Protein AF-A0A260YT53-F1 (afdb_monomer_lite)

pLDDT: mean 83.33, std 17.99, range [30.41, 97.88]

Sequence (185 aa):
MLISYLQNCDPPVLPRLQEDFRSDNDEKRLVENWDTSYAQVESQLLETWPKNKESCAQLLIGYFDYYSRFDFRNFVVQCRREMILSKMEKDWPRPLLFVFIMKVFINSRAVFMSEKPTVARDFNFVRNYQDQLLRKCHQGSAPSDRQCHNCHRIGHFFESATSDDSTPAGGDRLISHKRTFHSRK

Secondary structure (DSSP, 8-state):
-HHHHHHTSSS-SS--TTTTT--TTSPP-EETTEE-------HHHHHSS------HHHHHHHHHHHHHH--TTTEE--SS-SS-EETTTTT----TTHHHHHHHHHHHHHHHHHPPP-S-SSTTHHHHHHHHHHHHH--SSPP-TTS-TTT--SSS-GGG--TT----S----------------

Structure (mmCIF, N/CA/C/O backbone):
data_AF-A0A260YT53-F1
#
_entry.id   AF-A0A260YT53-F1
#
loop_
_atom_site.group_PDB
_atom_site.id
_atom_site.type_symbol
_atom_site.label_atom_id
_atom_site.label_alt_id
_atom_site.label_comp_id
_atom_site.label_asym_id
_atom_site.label_entity_id
_atom_site.label_seq_id
_atom_site.pdbx_PDB_ins_code
_atom_site.Cartn_x
_atom_site.Cartn_y
_atom_site.Cartn_z
_atom_site.occupancy
_atom_site.B_iso_or_equiv
_atom_site.auth_seq_id
_atom_site.auth_comp_id
_atom_site.auth_asym_id
_atom_site.auth_atom_id
_atom_site.pdbx_PDB_model_num
ATOM 1 N N . MET A 1 1 ? 4.110 0.383 -2.684 1.00 93.31 1 MET A N 1
ATOM 2 C CA . MET A 1 1 ? 2.691 0.098 -2.378 1.00 93.31 1 MET A CA 1
ATOM 3 C C . MET A 1 1 ? 2.103 1.194 -1.513 1.00 93.31 1 MET A C 1
ATOM 5 O O . MET A 1 1 ? 1.350 1.978 -2.054 1.00 93.31 1 MET A O 1
ATOM 9 N N . LEU A 1 2 ? 2.508 1.357 -0.247 1.00 96.94 2 LEU A N 1
ATOM 10 C CA . LEU A 1 2 ? 1.940 2.400 0.625 1.00 96.94 2 LEU A CA 1
ATOM 11 C C . LEU A 1 2 ? 1.906 3.803 -0.007 1.00 96.94 2 LEU A C 1
ATOM 13 O O . LEU A 1 2 ? 0.839 4.391 -0.075 1.00 96.94 2 LEU A O 1
ATOM 17 N N . ILE A 1 3 ? 3.027 4.292 -0.551 1.00 96.94 3 ILE A N 1
ATOM 18 C CA . ILE A 1 3 ? 3.071 5.601 -1.235 1.00 96.94 3 ILE A CA 1
ATOM 19 C C . ILE A 1 3 ? 2.042 5.677 -2.374 1.00 96.94 3 ILE A C 1
ATOM 21 O O . ILE A 1 3 ? 1.284 6.631 -2.448 1.00 96.94 3 ILE A O 1
ATOM 25 N N . SER A 1 4 ? 1.976 4.642 -3.216 1.00 96.56 4 SER A N 1
ATOM 26 C CA . SER A 1 4 ? 1.016 4.559 -4.323 1.00 96.56 4 SER A CA 1
ATOM 27 C C . SER A 1 4 ? -0.430 4.570 -3.821 1.00 96.56 4 SER A C 1
ATOM 29 O O . SER A 1 4 ? -1.257 5.265 -4.391 1.00 96.56 4 SER A O 1
ATOM 31 N N . TYR A 1 5 ? -0.743 3.866 -2.730 1.00 97.62 5 TYR A N 1
ATOM 32 C CA . TYR A 1 5 ? -2.067 3.932 -2.108 1.00 97.62 5 TYR A CA 1
ATOM 33 C C . TYR A 1 5 ? -2.393 5.344 -1.611 1.00 97.62 5 TYR A C 1
ATOM 35 O O . TYR A 1 5 ? -3.430 5.884 -1.967 1.00 97.62 5 TYR A O 1
ATOM 43 N N . LEU A 1 6 ? -1.478 5.971 -0.869 1.00 97.25 6 LEU A N 1
ATOM 44 C CA . LEU A 1 6 ? -1.662 7.319 -0.324 1.00 97.25 6 LEU A CA 1
ATOM 45 C C . LEU A 1 6 ? -1.827 8.391 -1.416 1.00 97.25 6 LEU A C 1
ATOM 47 O O . LEU A 1 6 ? -2.564 9.354 -1.222 1.00 97.25 6 LEU A O 1
ATOM 51 N N . GLN A 1 7 ? -1.180 8.207 -2.568 1.00 95.75 7 GLN A N 1
ATOM 52 C CA . GLN A 1 7 ? -1.347 9.040 -3.766 1.00 95.75 7 GLN A CA 1
ATOM 53 C C . GLN A 1 7 ? -2.676 8.802 -4.506 1.00 95.75 7 GLN A C 1
ATOM 55 O O . GLN A 1 7 ? -3.057 9.609 -5.350 1.00 95.75 7 GLN A O 1
ATOM 60 N N . ASN A 1 8 ? -3.355 7.684 -4.239 1.00 95.31 8 ASN A N 1
ATOM 61 C CA . ASN A 1 8 ? -4.642 7.311 -4.836 1.00 95.31 8 ASN A CA 1
ATOM 62 C C . ASN A 1 8 ? -5.816 7.419 -3.843 1.00 95.31 8 ASN A C 1
ATOM 64 O O . ASN A 1 8 ? -6.936 7.050 -4.193 1.00 95.31 8 ASN A O 1
ATOM 68 N N . CYS A 1 9 ? -5.582 7.889 -2.613 1.00 96.50 9 CYS A N 1
ATOM 69 C CA . CYS A 1 9 ? -6.660 8.308 -1.720 1.00 96.50 9 CYS A CA 1
ATOM 70 C C . CYS A 1 9 ? -7.422 9.489 -2.336 1.00 96.50 9 CYS A C 1
ATOM 72 O O . CYS A 1 9 ? -6.851 10.263 -3.104 1.00 96.50 9 CYS A O 1
ATOM 74 N N . ASP A 1 10 ? -8.682 9.660 -1.944 1.00 94.19 10 ASP A N 1
ATOM 75 C CA . ASP A 1 10 ? -9.500 10.806 -2.337 1.00 94.19 10 ASP A CA 1
ATOM 76 C C . ASP A 1 10 ? -10.037 11.527 -1.083 1.00 94.19 10 ASP A C 1
ATOM 78 O O . ASP A 1 10 ? -10.889 10.974 -0.381 1.00 94.19 10 ASP A O 1
ATOM 82 N N . PRO A 1 11 ? -9.524 12.726 -0.741 1.00 95.31 11 PRO A N 1
ATOM 83 C CA . PRO A 1 11 ? -8.420 13.431 -1.401 1.00 95.31 11 PRO A CA 1
ATOM 84 C C . PRO A 1 11 ? -7.052 12.753 -1.155 1.00 95.31 11 PRO A C 1
ATOM 86 O O . PRO A 1 11 ? -6.889 12.043 -0.154 1.00 95.31 11 PRO A O 1
ATOM 89 N N . PRO A 1 12 ? -6.040 12.983 -2.013 1.00 94.75 12 PRO A N 1
ATOM 90 C CA . PRO A 1 12 ? -4.740 12.329 -1.898 1.00 94.75 12 PRO A CA 1
ATOM 91 C C . PRO A 1 12 ? -3.993 12.766 -0.637 1.00 94.75 12 PRO A C 1
ATOM 93 O O . PRO A 1 12 ? -3.929 13.946 -0.293 1.00 94.75 12 PRO A O 1
ATOM 96 N N . VAL A 1 13 ? -3.380 11.799 0.048 1.00 95.38 13 VAL A N 1
ATOM 97 C CA . VAL A 1 13 ? -2.544 12.059 1.230 1.00 95.38 13 VAL A CA 1
ATOM 98 C C . VAL A 1 13 ? -1.154 12.541 0.813 1.00 95.38 13 VAL A C 1
ATOM 100 O O . VAL A 1 13 ? -0.561 13.369 1.498 1.00 95.38 13 VAL A O 1
ATOM 103 N N . LEU A 1 14 ? -0.627 12.025 -0.302 1.00 93.12 14 LEU A N 1
ATOM 104 C CA . LEU A 1 14 ? 0.693 12.377 -0.829 1.00 93.12 14 LEU A CA 1
ATOM 105 C C . LEU A 1 14 ? 0.601 12.810 -2.300 1.00 93.12 14 LEU A C 1
ATOM 107 O O . LEU A 1 14 ? -0.147 12.181 -3.050 1.00 93.12 14 LEU A O 1
ATOM 111 N N . PRO A 1 15 ? 1.407 13.792 -2.738 1.00 92.00 15 PRO A N 1
ATOM 112 C CA . PRO A 1 15 ? 1.569 14.112 -4.153 1.00 92.00 15 PRO 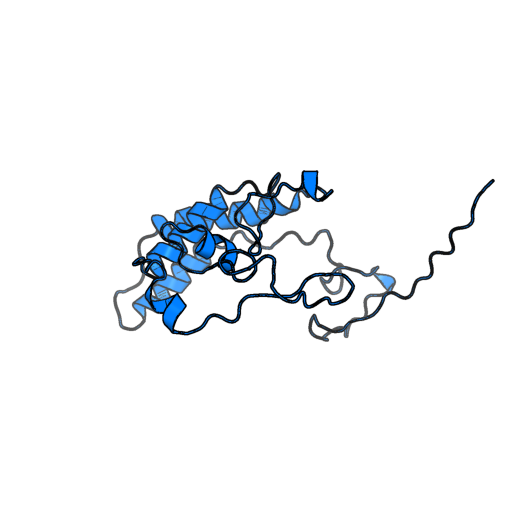A CA 1
ATOM 113 C C . PRO A 1 15 ? 2.447 13.091 -4.892 1.00 92.00 15 PRO A C 1
ATOM 115 O O . PRO A 1 15 ? 3.229 12.330 -4.304 1.00 92.00 15 PRO A O 1
ATOM 118 N N . ARG A 1 16 ? 2.385 13.116 -6.222 1.00 92.19 16 ARG A N 1
ATOM 119 C CA . ARG A 1 16 ? 3.341 12.498 -7.148 1.00 92.19 16 ARG A CA 1
ATOM 120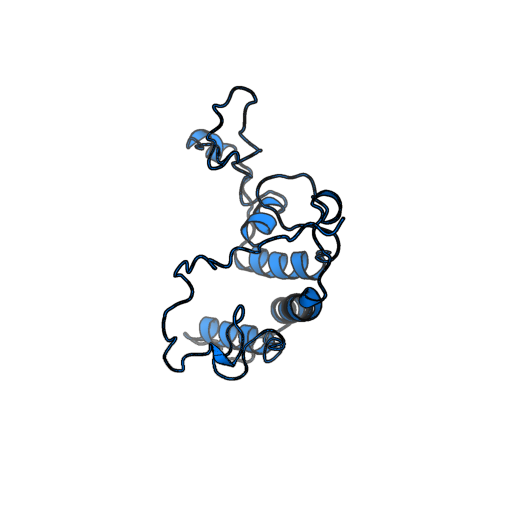 C C . ARG A 1 16 ? 4.384 13.528 -7.551 1.00 92.19 16 ARG A C 1
ATOM 122 O O . ARG A 1 16 ? 4.272 14.188 -8.574 1.00 92.19 16 ARG A O 1
ATOM 129 N N . LEU A 1 17 ? 5.468 13.613 -6.783 1.00 89.88 17 LEU A N 1
ATOM 130 C CA . LEU A 1 17 ? 6.528 14.613 -6.994 1.00 89.88 17 LEU A CA 1
ATOM 131 C C . LEU A 1 17 ? 7.204 14.568 -8.377 1.00 89.88 17 LEU A C 1
ATOM 133 O O . LEU A 1 17 ? 7.892 15.512 -8.746 1.00 89.88 17 LEU A O 1
ATOM 137 N N . GLN A 1 18 ? 7.054 13.476 -9.127 1.00 90.06 18 GLN A N 1
ATOM 138 C CA . GLN A 1 18 ? 7.618 13.334 -10.474 1.00 90.06 18 GLN A CA 1
ATOM 139 C C . GLN A 1 18 ? 6.643 13.746 -11.593 1.00 90.06 18 GLN A C 1
ATOM 141 O O . GLN A 1 18 ? 7.019 13.664 -12.763 1.00 90.06 18 GLN A O 1
ATOM 146 N N . GLU A 1 19 ? 5.419 14.159 -11.247 1.00 88.81 19 GLU A N 1
ATOM 147 C CA . GLU A 1 19 ? 4.351 14.496 -12.196 1.00 88.81 19 GLU A CA 1
ATOM 148 C C . GLU A 1 19 ? 3.565 15.749 -11.778 1.00 88.81 19 GLU A C 1
ATOM 150 O O . GLU A 1 19 ? 3.577 16.717 -12.528 1.00 88.81 19 GLU A O 1
ATOM 155 N N . ASP A 1 20 ? 2.974 15.787 -10.576 1.00 85.94 20 ASP A N 1
ATOM 156 C CA . ASP A 1 20 ? 2.002 16.818 -10.149 1.00 85.94 20 ASP A CA 1
ATOM 157 C C . ASP A 1 20 ? 2.527 18.262 -10.222 1.00 85.94 20 ASP A C 1
ATOM 159 O O . ASP A 1 20 ? 1.759 19.209 -10.372 1.00 85.94 20 ASP A O 1
ATOM 163 N N . PHE A 1 21 ? 3.841 18.437 -10.086 1.00 83.38 21 PHE A N 1
ATOM 164 C CA . PHE A 1 21 ? 4.502 19.744 -10.026 1.00 83.38 21 PHE A CA 1
ATOM 165 C C . PHE A 1 21 ? 5.573 19.911 -11.100 1.00 83.38 21 PHE A C 1
ATOM 167 O O . PHE A 1 21 ? 6.395 20.820 -11.022 1.00 83.38 21 PHE A O 1
ATOM 174 N N . ARG A 1 22 ? 5.612 18.990 -12.064 1.00 78.50 22 ARG A N 1
ATOM 175 C CA . ARG A 1 22 ? 6.615 18.998 -13.117 1.00 78.50 22 ARG A CA 1
ATOM 176 C C . ARG A 1 22 ? 6.193 19.962 -14.223 1.00 78.50 22 ARG A C 1
ATOM 178 O O . ARG A 1 22 ? 5.079 19.873 -14.730 1.00 78.50 22 ARG A O 1
ATOM 185 N N . SER A 1 23 ? 7.107 20.829 -14.638 1.00 76.25 23 SER A N 1
ATOM 186 C CA . SER A 1 23 ? 6.982 21.648 -15.842 1.00 76.25 23 SER A CA 1
ATOM 187 C C . SER A 1 23 ? 7.766 21.022 -16.998 1.00 76.25 23 SER A C 1
ATOM 189 O O . SER A 1 23 ? 8.821 20.415 -16.796 1.00 76.25 23 SER A O 1
ATOM 191 N N . ASP A 1 24 ? 7.294 21.201 -18.234 1.00 74.00 24 ASP A N 1
ATOM 192 C CA . ASP A 1 24 ? 8.027 20.765 -19.436 1.00 74.00 24 ASP A CA 1
ATOM 193 C C . ASP A 1 24 ? 9.398 21.452 -19.573 1.00 74.00 24 ASP A C 1
ATOM 195 O O . ASP A 1 24 ? 10.297 20.922 -20.229 1.00 74.00 24 ASP A O 1
ATOM 199 N N . ASN A 1 25 ? 9.573 22.599 -18.912 1.00 76.44 25 ASN A N 1
ATOM 200 C CA . ASN A 1 25 ? 10.814 23.370 -18.899 1.00 76.44 25 ASN A CA 1
ATOM 201 C C . ASN A 1 25 ? 11.812 22.929 -17.813 1.00 76.44 25 ASN A C 1
ATOM 203 O O . ASN A 1 25 ? 12.915 23.473 -17.763 1.00 76.44 25 ASN A O 1
ATOM 207 N N . ASP A 1 26 ? 11.452 21.979 -16.943 1.00 79.25 26 ASP A N 1
ATOM 208 C CA . ASP A 1 26 ? 12.318 21.566 -15.837 1.00 79.25 26 ASP A CA 1
ATOM 209 C C . ASP A 1 26 ? 13.553 20.803 -16.331 1.00 79.25 26 ASP A C 1
ATOM 211 O O . ASP A 1 26 ? 13.481 19.911 -17.187 1.00 79.25 26 ASP A O 1
ATOM 215 N N . GLU A 1 27 ? 14.707 21.116 -15.737 1.00 82.69 27 GLU A N 1
ATOM 216 C CA . GLU A 1 27 ? 15.962 20.447 -16.056 1.00 82.69 27 GLU A CA 1
ATOM 217 C C . GLU A 1 27 ? 15.903 18.962 -15.659 1.00 82.69 27 GLU A C 1
ATOM 219 O O . GLU A 1 27 ? 15.664 18.587 -14.506 1.00 82.69 27 GLU A O 1
ATOM 224 N N . LYS A 1 28 ? 16.136 18.081 -16.637 1.00 87.00 28 LYS A N 1
ATOM 225 C CA . LYS A 1 28 ? 16.111 16.633 -16.415 1.00 87.00 28 LYS A CA 1
ATOM 226 C C . LYS A 1 28 ? 17.415 16.177 -15.780 1.00 87.00 28 LYS A C 1
ATOM 228 O O . LYS A 1 28 ? 18.470 16.199 -16.409 1.00 87.00 28 LYS A O 1
ATOM 233 N N . ARG A 1 29 ? 17.326 15.638 -14.567 1.00 89.75 29 ARG A N 1
ATOM 234 C CA . ARG A 1 29 ? 18.445 14.944 -13.924 1.00 89.75 29 ARG A CA 1
ATOM 235 C C . ARG A 1 29 ? 18.509 13.491 -14.395 1.00 89.75 29 ARG A C 1
ATOM 237 O O . ARG A 1 29 ? 17.780 12.636 -13.888 1.00 89.75 29 ARG A O 1
ATOM 244 N N . LEU A 1 30 ? 19.400 13.204 -15.342 1.00 93.75 30 LEU A N 1
ATOM 245 C CA . LEU A 1 30 ? 19.590 11.858 -15.887 1.00 93.75 30 LEU A CA 1
ATOM 246 C C . LEU A 1 30 ? 20.658 11.071 -15.115 1.00 93.75 30 LEU A C 1
ATOM 248 O O . LEU A 1 30 ? 21.784 11.533 -14.950 1.00 93.75 30 LEU A O 1
ATOM 252 N N . VAL A 1 31 ? 20.316 9.856 -14.690 1.00 93.81 31 VAL A N 1
ATOM 253 C CA . VAL A 1 31 ? 21.250 8.858 -14.147 1.00 93.81 31 VAL A CA 1
ATOM 254 C C . VAL A 1 31 ? 21.052 7.579 -14.950 1.00 93.81 31 VAL A C 1
ATOM 256 O O . VAL A 1 31 ? 19.938 7.071 -15.010 1.00 93.81 31 VAL A O 1
ATOM 259 N N . GLU A 1 32 ? 22.098 7.087 -15.618 1.00 93.81 32 GLU A N 1
ATOM 260 C CA . GLU A 1 32 ? 22.013 5.908 -16.504 1.00 93.81 32 GLU A CA 1
ATOM 261 C C . GLU A 1 32 ? 20.885 6.007 -17.554 1.00 93.81 32 GLU A C 1
ATOM 263 O O . GLU A 1 32 ? 20.172 5.043 -17.824 1.00 93.81 32 GLU A O 1
ATOM 268 N N . ASN A 1 33 ? 20.699 7.195 -18.140 1.00 92.06 33 ASN A N 1
ATOM 269 C CA . ASN A 1 33 ? 19.612 7.522 -19.079 1.00 92.06 33 ASN A CA 1
ATOM 270 C C . ASN A 1 33 ? 18.190 7.464 -18.487 1.00 92.06 33 ASN A C 1
ATOM 272 O O . ASN A 1 33 ? 17.211 7.572 -19.226 1.00 92.06 33 ASN A O 1
ATOM 276 N N . TRP A 1 34 ? 18.053 7.359 -17.164 1.00 90.00 34 TRP A N 1
ATOM 277 C CA . TRP A 1 34 ? 16.778 7.488 -16.466 1.00 90.00 34 TRP A CA 1
ATOM 278 C C . TRP A 1 34 ? 16.614 8.880 -15.880 1.00 90.00 34 TRP A C 1
ATOM 280 O O . TRP A 1 34 ? 17.481 9.373 -15.163 1.00 90.00 34 TRP A O 1
ATOM 290 N N . ASP A 1 35 ? 15.463 9.490 -16.139 1.00 90.56 35 ASP A N 1
ATOM 291 C CA . ASP A 1 35 ? 15.079 10.730 -15.482 1.00 90.56 35 ASP A CA 1
ATOM 292 C C . ASP A 1 35 ? 14.722 10.473 -14.015 1.00 90.56 35 ASP A C 1
ATOM 294 O O . ASP A 1 35 ? 13.775 9.750 -13.686 1.00 90.56 35 ASP A O 1
ATOM 298 N N . THR A 1 36 ? 15.532 11.060 -13.143 1.00 91.00 36 THR A N 1
ATOM 299 C CA . THR A 1 36 ? 15.437 10.986 -11.684 1.00 91.00 36 THR A CA 1
ATOM 300 C C . THR A 1 36 ? 15.003 12.311 -11.066 1.00 91.00 36 THR A C 1
ATOM 302 O O . THR A 1 36 ? 15.014 12.440 -9.842 1.00 91.00 36 THR A O 1
ATOM 305 N N . SER A 1 37 ? 14.620 13.295 -11.886 1.00 89.25 37 SER A N 1
ATOM 306 C CA . SER A 1 37 ? 14.077 14.555 -11.387 1.00 89.25 37 SER A CA 1
ATOM 307 C C . SER A 1 37 ? 12.762 14.333 -10.628 1.00 89.25 37 SER A C 1
ATOM 309 O O . SER A 1 37 ? 11.980 13.412 -10.904 1.00 89.25 37 SER A O 1
ATOM 311 N N . TYR A 1 38 ? 12.562 15.169 -9.617 1.00 88.50 38 TYR A N 1
ATOM 312 C CA . TYR A 1 38 ? 11.339 15.297 -8.838 1.00 88.50 38 TYR A CA 1
ATOM 313 C C . TYR A 1 38 ? 11.272 16.729 -8.311 1.00 88.50 38 TYR A C 1
ATOM 315 O O . TYR A 1 38 ? 12.310 17.355 -8.074 1.00 88.50 38 TYR A O 1
ATOM 323 N N . ALA A 1 39 ? 10.063 17.241 -8.131 1.00 85.00 39 ALA A N 1
ATOM 324 C CA . ALA A 1 39 ? 9.857 18.597 -7.666 1.00 85.00 39 ALA A CA 1
ATOM 325 C C . ALA A 1 39 ? 10.387 18.787 -6.241 1.00 85.00 39 ALA A C 1
ATOM 327 O O . ALA A 1 39 ? 10.084 18.003 -5.335 1.00 85.00 39 ALA A O 1
ATOM 328 N N . GLN A 1 40 ? 11.157 19.857 -6.048 1.00 82.62 40 GLN A N 1
ATOM 329 C CA . GLN A 1 40 ? 11.449 20.389 -4.722 1.00 82.62 40 GLN A CA 1
ATOM 330 C C . GLN A 1 40 ? 10.277 21.283 -4.339 1.00 82.62 40 GLN A C 1
ATOM 332 O O . GLN A 1 40 ? 10.107 22.370 -4.881 1.00 82.62 40 GLN A O 1
ATOM 337 N N . VAL A 1 41 ? 9.412 20.771 -3.471 1.00 73.25 41 VAL A N 1
ATOM 338 C CA . VAL A 1 41 ? 8.163 21.447 -3.130 1.00 73.25 41 VAL A CA 1
ATOM 339 C C . VAL A 1 41 ? 8.448 22.551 -2.120 1.00 73.25 41 VAL A C 1
ATOM 341 O O . VAL A 1 41 ? 8.886 22.277 -1.003 1.00 73.25 41 VAL A O 1
ATOM 344 N N . GLU A 1 42 ? 8.184 23.795 -2.509 1.00 78.69 42 GLU A N 1
ATOM 345 C CA . GLU A 1 42 ? 8.213 24.928 -1.589 1.00 78.69 42 GLU A CA 1
ATOM 346 C C . GLU A 1 42 ? 7.048 24.855 -0.596 1.00 78.69 42 GLU A C 1
ATOM 348 O O . GLU A 1 42 ? 5.951 24.392 -0.917 1.00 78.69 42 GLU A O 1
ATOM 353 N N . SER A 1 43 ? 7.265 25.370 0.615 1.00 74.94 43 SER A N 1
ATOM 354 C CA . SER A 1 43 ? 6.288 25.335 1.709 1.00 74.94 43 SER A CA 1
ATOM 355 C C . SER A 1 43 ? 4.914 25.894 1.318 1.00 74.94 43 SER A C 1
ATOM 357 O O . SER A 1 43 ? 3.896 25.377 1.766 1.00 74.94 43 SER A O 1
ATOM 359 N N . GLN A 1 44 ? 4.882 26.902 0.443 1.00 71.12 44 GLN A N 1
ATOM 360 C CA . GLN A 1 44 ? 3.662 27.569 -0.028 1.00 71.12 44 GLN A CA 1
ATOM 361 C C . GLN A 1 44 ? 2.762 26.642 -0.861 1.00 71.12 44 GLN A C 1
ATOM 363 O O . GLN A 1 44 ? 1.540 26.748 -0.816 1.00 71.12 44 GLN A O 1
ATOM 368 N N . LEU A 1 45 ? 3.347 25.683 -1.583 1.00 72.62 45 LEU A N 1
ATOM 369 C CA . LEU A 1 45 ? 2.598 24.720 -2.392 1.00 72.62 45 LEU A CA 1
ATOM 370 C C . LEU A 1 45 ? 1.894 23.665 -1.522 1.00 72.62 45 LEU A C 1
ATOM 372 O O . LEU A 1 45 ? 0.857 23.122 -1.891 1.00 72.62 45 LEU A O 1
ATOM 376 N N . LEU A 1 46 ? 2.448 23.386 -0.338 1.00 75.50 46 LEU A N 1
ATOM 377 C CA . LEU A 1 46 ? 1.827 22.494 0.641 1.00 75.50 46 LEU A CA 1
ATOM 378 C C . LEU A 1 46 ? 0.626 23.146 1.339 1.00 75.50 46 LEU A C 1
ATOM 380 O O . LEU A 1 46 ? -0.238 22.436 1.851 1.00 75.50 46 LEU A O 1
ATOM 384 N N . GLU A 1 47 ? 0.543 24.480 1.360 1.00 81.25 47 GLU A N 1
ATOM 385 C CA . GLU A 1 47 ? -0.585 25.194 1.973 1.00 81.25 47 GLU A CA 1
ATOM 386 C C . GLU A 1 47 ? -1.888 24.983 1.197 1.00 81.25 47 GLU A C 1
ATOM 388 O O . GLU A 1 47 ? -2.957 24.873 1.807 1.00 81.25 47 GLU A O 1
ATOM 393 N N . THR A 1 48 ? -1.789 24.877 -0.131 1.00 83.06 48 THR A N 1
ATOM 394 C CA . THR A 1 48 ? -2.917 24.669 -1.050 1.00 83.06 48 THR A CA 1
ATOM 395 C C . THR A 1 48 ? -3.219 23.191 -1.309 1.00 83.06 48 THR A C 1
ATOM 397 O O . THR A 1 48 ? -4.259 22.881 -1.894 1.00 83.06 48 THR A O 1
ATOM 400 N N . TRP A 1 49 ? -2.359 22.270 -0.853 1.00 85.44 49 TRP A N 1
ATOM 401 C CA . TRP A 1 49 ? -2.538 20.833 -1.062 1.00 85.44 49 TRP A CA 1
ATOM 402 C C . TRP A 1 49 ? -3.800 20.297 -0.356 1.00 85.44 49 TRP A C 1
ATOM 404 O O . TRP A 1 49 ? -4.072 20.671 0.795 1.00 85.44 49 TRP A O 1
ATOM 414 N N . PRO A 1 50 ? -4.567 19.385 -0.991 1.00 85.81 50 PRO A N 1
ATOM 415 C CA . PRO A 1 50 ? -5.718 18.752 -0.365 1.00 85.81 50 PRO A CA 1
ATOM 416 C C . PRO A 1 50 ? -5.369 18.097 0.974 1.00 85.81 50 PRO A C 1
ATOM 418 O O . PRO A 1 50 ? -4.472 17.264 1.088 1.00 85.81 50 PRO A O 1
ATOM 421 N N . LYS A 1 51 ? -6.120 18.455 2.015 1.00 87.38 51 LYS A N 1
ATOM 422 C CA . LYS A 1 51 ? -5.908 17.926 3.365 1.00 87.38 51 LYS A CA 1
ATOM 423 C C . LYS A 1 51 ? -6.815 16.726 3.584 1.00 87.38 51 LYS A C 1
ATOM 425 O O . LYS A 1 51 ? -7.957 16.889 4.018 1.00 87.38 51 LYS A O 1
ATOM 430 N N . ASN A 1 52 ? -6.309 15.531 3.282 1.00 95.81 52 ASN A N 1
ATOM 431 C CA . ASN A 1 52 ? -6.956 14.294 3.707 1.00 95.81 52 ASN A CA 1
ATOM 432 C C . ASN A 1 52 ? -7.094 14.289 5.244 1.00 95.81 52 ASN A C 1
ATOM 434 O O . ASN A 1 52 ? -6.163 14.648 5.966 1.00 95.81 52 ASN A O 1
ATOM 438 N N . LYS A 1 53 ? -8.296 13.958 5.731 1.00 96.31 53 LYS A N 1
ATOM 439 C CA . LYS A 1 53 ? -8.668 13.997 7.158 1.00 96.31 53 LYS A CA 1
ATOM 440 C C . LYS A 1 53 ? -8.848 12.606 7.765 1.00 96.31 53 LYS A C 1
ATOM 442 O O . LYS A 1 53 ? -9.308 12.492 8.899 1.00 96.31 53 LYS A O 1
ATOM 447 N N . GLU A 1 54 ? -8.544 11.558 7.011 1.00 97.56 54 GLU A N 1
ATOM 448 C CA . GLU A 1 54 ? -8.598 10.193 7.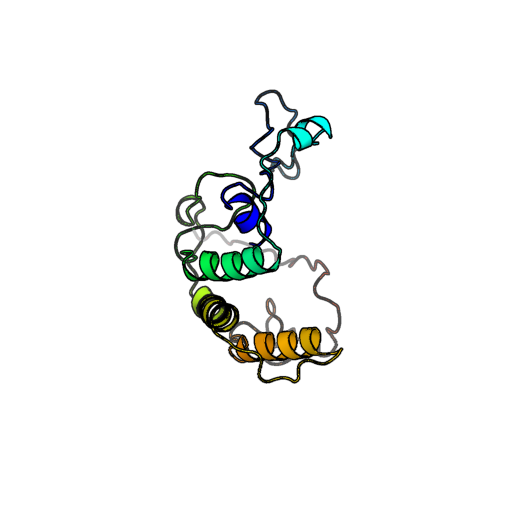501 1.00 97.56 54 GLU A CA 1
ATOM 449 C C . GLU A 1 54 ? -7.540 9.986 8.587 1.00 97.56 54 GLU A C 1
ATOM 451 O O . GLU A 1 54 ? -6.386 10.401 8.482 1.00 97.56 54 GLU A O 1
ATOM 456 N N . SER A 1 55 ? -7.941 9.312 9.656 1.00 97.00 55 SER A N 1
ATOM 457 C CA . SER A 1 55 ? -7.013 8.852 10.684 1.00 97.00 55 SER A CA 1
ATOM 458 C C . SER A 1 55 ? -6.080 7.764 10.142 1.00 97.00 55 SER A C 1
ATOM 460 O O . SER A 1 55 ? -6.414 7.042 9.200 1.00 97.00 55 SER A O 1
ATOM 462 N N . CYS A 1 56 ? -4.945 7.541 10.813 1.00 95.56 56 CYS A N 1
ATOM 463 C CA . CYS A 1 56 ? -4.047 6.428 10.485 1.00 95.56 56 CYS A CA 1
ATOM 464 C C . CYS A 1 56 ? -4.764 5.066 10.471 1.00 95.56 56 CYS A C 1
ATOM 466 O O . CYS A 1 56 ? -4.413 4.198 9.677 1.00 95.56 56 CYS A O 1
ATOM 468 N N . ALA A 1 57 ? -5.776 4.876 11.327 1.00 92.69 57 ALA A N 1
ATOM 469 C CA . ALA A 1 57 ? -6.567 3.649 11.361 1.00 92.69 57 ALA A CA 1
ATOM 470 C C . ALA A 1 57 ? -7.424 3.483 10.095 1.00 92.69 57 ALA A C 1
ATOM 472 O O . ALA A 1 57 ? -7.436 2.402 9.508 1.00 92.69 57 ALA A O 1
ATOM 473 N N . GLN A 1 58 ? -8.092 4.551 9.645 1.00 96.00 58 GLN A N 1
ATOM 474 C CA . GLN A 1 58 ? -8.867 4.548 8.398 1.00 96.00 58 GLN A CA 1
ATOM 475 C C . GLN A 1 58 ? -7.965 4.296 7.188 1.00 96.00 58 GLN A C 1
ATOM 477 O O . GLN A 1 58 ? -8.259 3.404 6.397 1.00 96.00 58 GLN A O 1
ATOM 482 N N . LEU A 1 59 ? -6.815 4.975 7.113 1.00 97.88 59 LEU A N 1
ATOM 483 C CA . LEU A 1 59 ? -5.844 4.777 6.036 1.00 97.88 59 LEU A CA 1
ATOM 484 C C . LEU A 1 59 ? -5.281 3.353 6.010 1.00 97.88 59 LEU A C 1
ATOM 486 O O . LEU A 1 59 ? -5.100 2.786 4.936 1.00 97.88 59 LEU A O 1
ATOM 490 N N . LEU A 1 60 ? -5.022 2.750 7.172 1.00 95.81 60 LEU A N 1
ATOM 491 C CA . LEU A 1 60 ? -4.538 1.372 7.251 1.00 95.81 60 LEU A CA 1
ATOM 492 C C . LEU A 1 60 ? -5.599 0.364 6.783 1.00 95.81 60 LEU A C 1
ATOM 494 O O . LEU A 1 60 ? -5.283 -0.559 6.032 1.00 95.81 60 LEU A O 1
ATOM 498 N N . ILE A 1 61 ? -6.856 0.544 7.197 1.00 95.62 61 ILE A N 1
ATOM 499 C CA . ILE A 1 61 ? -7.972 -0.298 6.743 1.00 95.62 61 ILE A CA 1
ATOM 500 C C . ILE A 1 61 ? -8.174 -0.128 5.236 1.00 95.62 61 ILE A C 1
ATOM 502 O O . ILE A 1 61 ? -8.242 -1.123 4.511 1.00 95.62 61 ILE A O 1
ATOM 506 N N . GLY A 1 62 ? -8.205 1.116 4.757 1.00 97.31 62 GLY A N 1
ATOM 507 C CA . GLY A 1 62 ? -8.338 1.436 3.342 1.00 97.31 62 GLY A CA 1
ATOM 508 C C . GLY A 1 62 ? -7.184 0.879 2.507 1.00 97.31 62 GLY A C 1
ATOM 509 O O . GLY A 1 62 ? -7.423 0.374 1.416 1.00 97.31 62 GLY A O 1
ATOM 510 N N . TYR A 1 63 ? -5.958 0.832 3.038 1.00 97.75 63 TYR A N 1
ATOM 511 C CA . TYR A 1 63 ? -4.809 0.204 2.377 1.00 97.75 63 TYR A CA 1
ATOM 512 C C . TYR A 1 63 ? -5.034 -1.295 2.135 1.00 97.75 63 TYR A C 1
ATOM 514 O O . TYR A 1 63 ? -4.804 -1.789 1.025 1.00 97.75 63 TYR A O 1
ATOM 522 N N . PHE A 1 64 ? -5.509 -2.030 3.148 1.00 96.81 64 PHE A N 1
ATOM 523 C CA . PHE A 1 64 ? -5.837 -3.448 2.988 1.00 96.81 64 PHE A CA 1
ATOM 524 C C . PHE A 1 64 ? -7.032 -3.655 2.050 1.00 96.81 64 PHE A C 1
ATOM 526 O O . PHE A 1 64 ? -6.992 -4.537 1.193 1.00 96.81 64 PHE A O 1
ATOM 533 N N . ASP A 1 65 ? -8.071 -2.826 2.165 1.00 96.69 65 ASP A N 1
ATOM 534 C CA . ASP A 1 65 ? -9.259 -2.876 1.311 1.00 96.69 65 ASP A CA 1
ATOM 535 C C . ASP A 1 65 ? -8.925 -2.581 -0.163 1.00 96.69 65 ASP A C 1
ATOM 537 O O . ASP A 1 65 ? -9.354 -3.313 -1.058 1.00 96.69 65 ASP A O 1
ATOM 541 N N . TYR A 1 66 ? -8.101 -1.567 -0.433 1.00 96.50 66 TYR A N 1
ATOM 542 C CA . TYR A 1 66 ? -7.607 -1.208 -1.764 1.00 96.50 66 TYR A CA 1
ATOM 543 C C . TYR A 1 66 ? -6.811 -2.354 -2.392 1.00 96.50 66 TYR A C 1
ATOM 545 O O . TYR A 1 66 ? -7.171 -2.855 -3.458 1.00 96.50 66 TYR A O 1
ATOM 553 N N . TYR A 1 67 ? -5.765 -2.836 -1.715 1.00 95.56 67 TYR A N 1
ATOM 554 C CA . TYR A 1 67 ? -4.900 -3.863 -2.296 1.00 95.56 67 TYR A CA 1
ATOM 555 C C . TYR A 1 67 ? -5.523 -5.257 -2.328 1.00 95.56 67 TYR A C 1
ATOM 557 O O . TYR A 1 67 ? -5.140 -6.054 -3.175 1.00 95.56 67 TYR A O 1
ATOM 565 N N . SER A 1 68 ? -6.539 -5.548 -1.511 1.00 94.94 68 SER A N 1
ATOM 566 C CA . SER A 1 68 ? -7.318 -6.786 -1.669 1.00 94.94 68 SER A CA 1
ATOM 567 C C . SER A 1 68 ? -8.076 -6.857 -3.003 1.00 94.94 68 SER A C 1
ATOM 569 O O . SER A 1 68 ? -8.359 -7.950 -3.489 1.00 94.94 68 SER A O 1
ATOM 571 N N . ARG A 1 69 ? -8.390 -5.696 -3.597 1.00 93.44 69 ARG A N 1
ATOM 572 C CA . ARG A 1 69 ? -9.121 -5.551 -4.865 1.00 93.44 69 ARG A CA 1
ATOM 573 C C . ARG A 1 69 ? -8.208 -5.221 -6.047 1.00 93.44 69 ARG A C 1
ATOM 575 O O . ARG A 1 69 ? -8.649 -5.294 -7.189 1.00 93.44 69 ARG A O 1
ATOM 582 N N . PHE A 1 70 ? -6.953 -4.858 -5.789 1.00 92.62 70 PHE A N 1
ATOM 583 C CA . PHE A 1 70 ? -6.006 -4.479 -6.831 1.00 92.62 70 PHE A CA 1
ATOM 584 C C . PHE A 1 70 ? -5.651 -5.675 -7.723 1.00 92.62 70 PHE A C 1
ATOM 586 O O . PHE A 1 70 ? -5.257 -6.743 -7.249 1.00 92.62 70 PHE A O 1
ATOM 593 N N . ASP A 1 71 ? -5.725 -5.483 -9.038 1.00 90.81 71 ASP A N 1
ATOM 594 C CA . ASP A 1 71 ? -5.363 -6.509 -10.012 1.00 90.81 71 ASP A CA 1
ATOM 595 C C . ASP A 1 71 ? -3.845 -6.525 -10.259 1.00 90.81 71 ASP A C 1
ATOM 597 O O . ASP A 1 71 ? -3.311 -5.987 -11.236 1.00 90.81 71 ASP A O 1
ATOM 601 N N . PHE A 1 72 ? -3.132 -7.209 -9.361 1.00 89.31 72 PHE A N 1
ATOM 602 C CA . PHE A 1 72 ? -1.689 -7.430 -9.483 1.00 89.31 72 PHE A CA 1
ATOM 603 C C . PHE A 1 72 ? -1.301 -8.269 -10.698 1.00 89.31 72 PHE A C 1
ATOM 605 O O . PHE A 1 72 ? -0.117 -8.319 -11.038 1.00 89.31 72 PHE A O 1
ATOM 612 N N . ARG A 1 73 ? -2.234 -8.967 -11.352 1.00 87.38 73 ARG A N 1
ATOM 613 C CA . ARG A 1 73 ? -1.905 -9.766 -12.534 1.00 87.38 73 ARG A CA 1
ATOM 614 C C . ARG A 1 73 ? -1.666 -8.863 -13.735 1.00 87.38 73 ARG A C 1
ATOM 616 O O . ARG A 1 73 ? -0.752 -9.145 -14.510 1.00 87.38 73 ARG A O 1
ATOM 623 N N . ASN A 1 74 ? -2.456 -7.801 -13.870 1.00 89.81 74 ASN A N 1
ATOM 624 C CA . ASN A 1 74 ? -2.466 -6.973 -15.070 1.00 89.81 74 ASN A CA 1
ATOM 625 C C . ASN A 1 74 ? -1.830 -5.593 -14.878 1.00 89.81 74 ASN A C 1
ATOM 627 O O . ASN A 1 74 ? -1.238 -5.088 -15.833 1.00 89.81 74 ASN A O 1
ATOM 631 N N . PHE A 1 75 ? -1.862 -5.020 -13.672 1.00 91.81 75 PHE A N 1
ATOM 632 C CA . PHE A 1 75 ? -1.387 -3.655 -13.434 1.00 91.81 75 PHE A CA 1
ATOM 633 C C . PHE A 1 75 ? -0.120 -3.580 -12.584 1.00 91.81 75 PHE A C 1
ATOM 635 O O . PHE A 1 75 ? 0.208 -4.467 -11.786 1.00 91.81 75 PHE A O 1
ATOM 642 N N . VAL A 1 76 ? 0.626 -2.499 -12.794 1.00 91.94 76 VAL A N 1
ATOM 643 C CA . VAL A 1 76 ? 1.842 -2.155 -12.064 1.00 91.94 76 V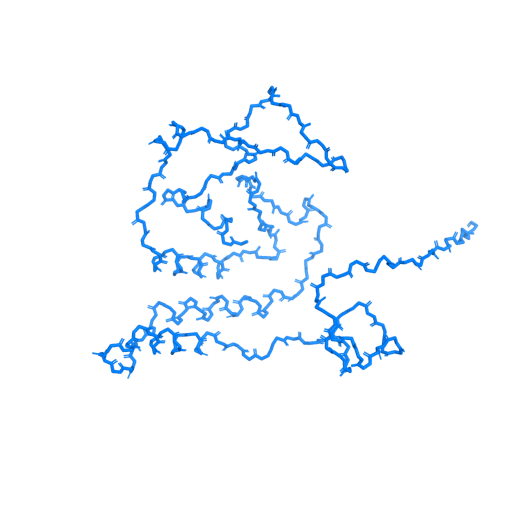AL A CA 1
ATOM 644 C C . VAL A 1 76 ? 1.483 -1.205 -10.930 1.00 91.94 76 VAL A C 1
ATOM 646 O O . VAL A 1 76 ? 0.857 -0.171 -11.143 1.00 91.94 76 VAL A O 1
ATOM 649 N N . VAL A 1 77 ? 1.934 -1.523 -9.716 1.00 93.62 77 VAL A N 1
ATOM 650 C CA . VAL A 1 77 ? 1.923 -0.546 -8.626 1.00 93.62 77 VAL A CA 1
ATOM 651 C C . VAL A 1 77 ? 3.051 0.450 -8.873 1.00 93.62 77 VAL A C 1
ATOM 653 O O . VAL A 1 77 ? 4.223 0.081 -8.797 1.00 93.62 77 VAL A O 1
ATOM 656 N N . GLN A 1 78 ? 2.703 1.705 -9.140 1.00 92.94 78 GLN A N 1
ATOM 657 C CA . GLN A 1 78 ? 3.664 2.786 -9.344 1.00 92.94 78 GLN A CA 1
ATOM 658 C C . GLN A 1 78 ? 3.329 4.015 -8.501 1.00 92.94 78 GLN A C 1
ATOM 660 O O . GLN A 1 78 ? 2.187 4.211 -8.093 1.00 92.94 78 GLN A O 1
ATOM 665 N N . CYS A 1 79 ? 4.347 4.833 -8.246 1.00 94.19 79 CYS A N 1
ATOM 666 C CA . CYS A 1 79 ? 4.228 6.101 -7.523 1.00 94.19 79 CYS A CA 1
ATOM 667 C C . CYS A 1 79 ? 4.660 7.322 -8.346 1.00 94.19 79 CYS A C 1
ATOM 669 O O . CYS A 1 79 ? 4.661 8.439 -7.833 1.00 94.19 79 CYS A O 1
ATOM 671 N N . ARG A 1 80 ? 5.086 7.098 -9.599 1.00 91.25 80 ARG A N 1
ATOM 672 C CA . ARG A 1 80 ? 5.637 8.148 -10.465 1.00 91.25 80 ARG A CA 1
ATOM 673 C C . ARG A 1 80 ? 4.571 8.911 -11.237 1.00 91.25 80 ARG A C 1
ATOM 675 O O . ARG A 1 80 ? 4.819 10.056 -11.577 1.00 91.25 80 ARG A O 1
ATOM 682 N N . ARG A 1 81 ? 3.469 8.238 -11.575 1.00 89.56 81 ARG A N 1
ATOM 683 C CA . ARG A 1 81 ? 2.418 8.747 -12.458 1.00 89.56 81 ARG A CA 1
ATOM 684 C C . ARG A 1 81 ? 1.031 8.378 -11.945 1.00 89.56 81 ARG A C 1
ATOM 686 O O . ARG A 1 81 ? 0.892 7.376 -11.234 1.00 89.56 81 ARG A O 1
ATOM 693 N N . GLU A 1 82 ? 0.029 9.165 -12.299 1.00 87.38 82 GLU A N 1
ATOM 694 C CA . GLU A 1 82 ? -1.385 8.937 -12.015 1.00 87.38 82 GLU A CA 1
ATOM 695 C C . GLU A 1 82 ? -1.966 7.881 -12.947 1.00 87.38 82 GLU A C 1
ATOM 697 O O . GLU A 1 82 ? -2.633 6.952 -12.489 1.00 87.38 82 GLU A O 1
ATOM 702 N N . MET A 1 83 ? -1.637 7.966 -14.239 1.00 87.81 83 MET A N 1
ATOM 703 C CA . MET A 1 83 ? -2.147 7.039 -15.243 1.00 87.81 83 MET A CA 1
ATOM 704 C C . MET A 1 83 ? -1.825 5.589 -14.871 1.00 87.81 83 MET A C 1
ATOM 706 O O . MET A 1 83 ? -0.684 5.244 -14.559 1.00 87.81 83 MET A O 1
ATOM 710 N N . ILE A 1 84 ? -2.833 4.722 -14.930 1.00 90.50 84 ILE A N 1
ATOM 711 C CA . ILE A 1 84 ? -2.664 3.292 -14.673 1.00 90.50 84 ILE A CA 1
ATOM 712 C C . ILE A 1 84 ? -1.710 2.709 -15.719 1.00 90.50 84 ILE A C 1
ATOM 714 O O . ILE A 1 84 ? -1.876 2.928 -16.913 1.00 90.50 84 ILE A O 1
ATOM 718 N N . LEU A 1 85 ? -0.719 1.945 -15.259 1.00 91.88 85 LEU A N 1
ATOM 719 C CA . LEU A 1 85 ? 0.271 1.300 -16.115 1.00 91.88 85 LEU A CA 1
ATOM 720 C C . LEU A 1 85 ? 0.051 -0.208 -16.118 1.00 91.88 85 LEU A C 1
ATOM 722 O O . LEU A 1 85 ? 0.106 -0.861 -15.068 1.00 91.88 85 LEU A O 1
ATOM 726 N N . SER A 1 86 ? -0.175 -0.780 -17.294 1.00 93.00 86 SER A N 1
ATOM 727 C CA . SER A 1 86 ? -0.296 -2.224 -17.441 1.00 93.00 86 SER A CA 1
ATOM 728 C C . SER A 1 86 ? 1.077 -2.893 -17.515 1.00 93.00 86 SER A C 1
ATOM 730 O O . SER A 1 86 ? 2.072 -2.341 -17.989 1.00 93.00 86 SER A O 1
ATOM 732 N N . LYS A 1 87 ? 1.140 -4.148 -17.070 1.00 91.06 87 LYS A N 1
ATOM 733 C CA . LYS A 1 87 ? 2.333 -4.987 -17.240 1.00 91.06 87 LYS A CA 1
ATOM 734 C C . LYS A 1 87 ? 2.594 -5.333 -18.701 1.00 91.06 87 LYS A C 1
ATOM 736 O O . LYS A 1 87 ? 3.743 -5.555 -19.054 1.00 91.06 87 LYS A O 1
ATOM 741 N N . MET A 1 88 ? 1.549 -5.359 -19.531 1.00 91.12 88 MET A N 1
ATOM 742 C CA . MET A 1 88 ? 1.679 -5.590 -20.969 1.00 91.12 88 MET A CA 1
ATOM 743 C C . MET A 1 88 ? 2.484 -4.466 -21.628 1.00 91.12 88 MET A C 1
ATOM 745 O O . MET A 1 88 ? 3.443 -4.752 -22.330 1.00 91.12 88 MET A O 1
ATOM 749 N N . GLU A 1 89 ? 2.164 -3.203 -21.332 1.00 90.94 89 GLU A N 1
ATOM 750 C CA . GLU A 1 89 ? 2.905 -2.039 -21.849 1.00 90.94 89 GLU A CA 1
ATOM 751 C C . GLU A 1 89 ? 4.368 -2.011 -21.395 1.00 90.94 89 GLU A C 1
ATOM 753 O O . GLU A 1 89 ? 5.219 -1.419 -22.053 1.00 90.94 89 GLU A O 1
ATOM 758 N N . LYS A 1 90 ? 4.672 -2.641 -20.256 1.00 89.00 90 LYS A N 1
ATOM 759 C CA . LYS A 1 90 ? 6.032 -2.732 -19.712 1.00 89.00 90 LYS A CA 1
ATOM 760 C C . LYS A 1 90 ? 6.789 -3.979 -20.151 1.00 89.00 90 LYS A C 1
ATOM 762 O O . LYS A 1 90 ? 7.931 -4.131 -19.727 1.00 89.00 90 LYS A O 1
ATOM 767 N N . ASP A 1 91 ? 6.164 -4.849 -20.943 1.00 90.50 91 ASP A N 1
ATOM 768 C CA . ASP A 1 91 ? 6.673 -6.180 -21.284 1.00 90.50 91 ASP A CA 1
ATOM 769 C C . ASP A 1 91 ? 7.087 -6.986 -20.036 1.00 90.50 91 ASP A C 1
ATOM 771 O O . ASP A 1 91 ? 8.110 -7.668 -19.971 1.00 90.50 91 ASP A O 1
ATOM 775 N N . TRP A 1 92 ? 6.306 -6.845 -18.961 1.00 87.12 92 TRP A N 1
ATOM 776 C CA . TRP A 1 92 ? 6.549 -7.548 -17.708 1.00 87.12 92 TRP A CA 1
ATOM 777 C C . TRP A 1 92 ? 5.805 -8.881 -17.697 1.00 87.12 92 TRP A C 1
ATOM 779 O O . TRP A 1 92 ? 4.593 -8.918 -17.951 1.00 87.12 92 TRP A O 1
ATOM 789 N N . PRO A 1 93 ? 6.475 -9.985 -17.315 1.00 82.75 93 PRO A N 1
ATOM 790 C CA . PRO A 1 93 ? 5.799 -11.260 -17.157 1.00 82.75 93 PRO A CA 1
ATOM 791 C C . PRO A 1 93 ? 4.717 -11.154 -16.073 1.00 82.75 93 PRO A C 1
ATOM 793 O O . PRO A 1 93 ? 4.789 -10.325 -15.160 1.00 82.75 93 PRO A O 1
ATOM 796 N N . ARG A 1 94 ? 3.704 -12.025 -16.147 1.00 81.06 94 ARG A N 1
ATOM 797 C CA . ARG A 1 94 ? 2.603 -12.106 -15.171 1.00 81.06 94 ARG A CA 1
ATOM 798 C C . ARG A 1 94 ? 2.840 -13.284 -14.210 1.00 81.06 94 ARG A C 1
ATOM 800 O O . ARG A 1 94 ? 2.263 -14.349 -14.426 1.00 81.06 94 ARG A O 1
ATOM 807 N N . PRO A 1 95 ? 3.721 -13.164 -13.193 1.00 71.06 95 PRO A N 1
ATOM 808 C CA . PRO A 1 95 ? 4.069 -14.296 -12.340 1.00 71.06 95 PRO A CA 1
ATOM 809 C C . PRO A 1 95 ? 2.900 -14.731 -11.449 1.00 71.06 95 PRO A C 1
ATOM 811 O O . PRO A 1 95 ? 2.040 -13.935 -11.091 1.00 71.06 95 PRO A O 1
ATOM 814 N N . LEU A 1 96 ? 2.907 -16.000 -11.037 1.00 65.81 96 LEU A N 1
ATOM 815 C CA . LEU A 1 96 ? 1.891 -16.596 -10.156 1.00 65.81 96 LEU A CA 1
ATOM 816 C C . LEU A 1 96 ? 2.114 -16.297 -8.658 1.00 65.81 96 LEU A C 1
ATOM 818 O O . LEU A 1 96 ? 1.250 -16.592 -7.837 1.00 65.81 96 LEU A O 1
ATOM 822 N N . LEU A 1 97 ? 3.245 -15.675 -8.291 1.00 62.03 97 LEU A N 1
ATOM 823 C CA . LEU A 1 97 ? 3.639 -15.400 -6.897 1.00 62.03 97 LEU A CA 1
ATOM 824 C C . LEU A 1 97 ? 2.640 -14.497 -6.141 1.00 62.03 97 LEU A C 1
ATOM 826 O O . LEU A 1 97 ? 2.639 -14.460 -4.912 1.00 62.03 97 LEU A O 1
ATOM 830 N N . PHE A 1 98 ? 1.748 -13.801 -6.852 1.00 70.50 98 PHE A N 1
ATOM 831 C CA . PHE A 1 98 ? 0.754 -12.924 -6.233 1.00 70.50 98 PHE A CA 1
ATOM 832 C C . PHE A 1 98 ? -0.288 -13.669 -5.396 1.00 70.50 98 PHE A C 1
ATOM 834 O O . PHE A 1 98 ? -0.899 -13.042 -4.543 1.00 70.50 98 PHE A O 1
ATOM 841 N N . VAL A 1 99 ? -0.488 -14.981 -5.574 1.00 80.62 99 VAL A N 1
ATOM 842 C CA . VAL A 1 99 ? -1.555 -15.706 -4.858 1.00 80.62 99 VAL A CA 1
ATOM 843 C C . VAL A 1 99 ? -1.357 -15.669 -3.339 1.00 80.62 99 VAL A C 1
ATOM 845 O O . VAL A 1 99 ? -2.312 -15.404 -2.613 1.00 80.62 99 VAL A O 1
ATOM 848 N N . PHE A 1 100 ? -0.133 -15.887 -2.844 1.00 83.31 100 PHE A N 1
ATOM 849 C CA . PHE A 1 100 ? 0.140 -15.840 -1.401 1.00 83.31 100 PHE A CA 1
ATOM 850 C C . PHE A 1 100 ? -0.015 -14.417 -0.848 1.00 83.31 100 PHE A C 1
ATOM 852 O O . PHE A 1 100 ? -0.704 -14.204 0.145 1.00 83.31 100 PHE A O 1
ATOM 859 N N . ILE A 1 101 ? 0.555 -13.428 -1.541 1.00 84.31 101 ILE A N 1
ATOM 860 C CA . ILE A 1 101 ? 0.483 -12.016 -1.142 1.00 84.31 101 ILE A CA 1
ATOM 861 C C . ILE A 1 101 ? -0.977 -11.530 -1.124 1.00 84.31 101 ILE A C 1
ATOM 863 O O . ILE A 1 101 ? -1.396 -10.876 -0.172 1.00 84.31 101 ILE A O 1
ATOM 867 N N . MET A 1 102 ? -1.781 -11.903 -2.123 1.00 88.62 102 MET A N 1
ATOM 868 C CA . MET A 1 102 ? -3.204 -11.556 -2.185 1.00 88.62 102 MET A CA 1
ATOM 869 C C . MET A 1 102 ? -3.996 -12.146 -1.026 1.00 88.62 102 MET A C 1
ATOM 871 O O . MET A 1 102 ? -4.811 -11.447 -0.430 1.00 88.62 102 MET A O 1
ATOM 875 N N . LYS A 1 103 ? -3.730 -13.406 -0.660 1.00 89.94 103 LYS A N 1
ATOM 876 C CA . LYS A 1 103 ? -4.359 -14.022 0.515 1.00 89.94 103 LYS A CA 1
ATOM 877 C C . LYS A 1 103 ? -4.054 -13.245 1.793 1.00 89.94 103 LYS A C 1
ATOM 879 O O . LYS A 1 103 ? -4.961 -13.055 2.597 1.00 89.94 103 LYS A O 1
ATOM 884 N N . VAL A 1 104 ? -2.826 -12.739 1.951 1.00 90.81 104 VAL A N 1
ATOM 885 C CA . VAL A 1 104 ? -2.469 -11.870 3.084 1.00 90.81 104 VAL A CA 1
ATOM 886 C C . VAL A 1 104 ? -3.321 -10.600 3.080 1.00 90.81 104 VAL A C 1
ATOM 888 O O . VAL A 1 104 ? -3.930 -10.296 4.097 1.00 90.81 104 VAL A O 1
ATOM 891 N N . PHE A 1 105 ? -3.445 -9.890 1.954 1.00 93.88 105 PHE A N 1
ATOM 892 C CA . PHE A 1 105 ? -4.272 -8.673 1.886 1.00 93.88 105 PHE A CA 1
ATOM 893 C C . PHE A 1 105 ? -5.755 -8.931 2.165 1.00 93.88 105 PHE A C 1
ATOM 895 O O . PHE A 1 105 ? -6.371 -8.192 2.933 1.00 93.88 105 PHE A O 1
ATOM 902 N N . ILE A 1 106 ? -6.322 -9.987 1.579 1.00 94.06 106 ILE A N 1
ATOM 903 C CA . ILE A 1 106 ? -7.726 -10.371 1.779 1.00 94.06 106 ILE A CA 1
ATOM 904 C C . ILE A 1 106 ? -7.986 -10.711 3.250 1.00 94.06 106 ILE A C 1
ATOM 906 O O . ILE A 1 106 ? -8.963 -10.236 3.832 1.00 94.06 106 ILE A O 1
ATOM 910 N N . ASN A 1 107 ? -7.099 -11.495 3.866 1.00 95.62 107 ASN A N 1
ATOM 911 C CA . ASN A 1 107 ? -7.220 -11.870 5.268 1.00 95.62 107 ASN A CA 1
ATOM 912 C C . ASN A 1 107 ? -7.043 -10.664 6.199 1.00 95.62 107 ASN A C 1
ATOM 914 O O . ASN A 1 107 ? -7.880 -10.434 7.066 1.00 95.62 107 ASN A O 1
ATOM 918 N N . SER A 1 108 ? -6.007 -9.847 5.986 1.00 95.75 108 SER A N 1
ATOM 919 C CA . SER A 1 108 ? -5.772 -8.637 6.779 1.00 95.75 108 SER A CA 1
ATOM 920 C C . SER A 1 108 ? -6.955 -7.678 6.708 1.00 95.75 108 SER A C 1
ATOM 922 O O . SER A 1 108 ? -7.393 -7.177 7.738 1.00 95.75 108 SER A O 1
ATOM 924 N N . ARG A 1 109 ? -7.545 -7.480 5.524 1.00 95.50 109 ARG A N 1
ATOM 925 C CA . ARG A 1 109 ? -8.779 -6.702 5.374 1.00 95.50 109 ARG A CA 1
ATOM 926 C C . ARG A 1 109 ? -9.896 -7.253 6.262 1.00 95.50 109 ARG A C 1
ATOM 928 O O . ARG A 1 109 ? -10.513 -6.492 6.998 1.00 95.50 109 ARG A O 1
ATOM 935 N N . ALA A 1 110 ? -10.157 -8.559 6.207 1.00 95.31 110 ALA A N 1
ATOM 936 C CA . ALA A 1 110 ? -11.205 -9.175 7.017 1.00 95.31 110 ALA A CA 1
ATOM 937 C C . ALA A 1 110 ? -10.948 -8.982 8.522 1.00 95.31 110 ALA A C 1
ATOM 939 O O . ALA A 1 110 ? -11.845 -8.554 9.249 1.00 95.31 110 ALA A O 1
ATOM 940 N N . VAL A 1 111 ? -9.717 -9.228 8.976 1.00 96.19 111 VAL A N 1
ATOM 941 C CA . VAL A 1 111 ? -9.319 -9.097 10.383 1.00 96.19 111 VAL A CA 1
ATOM 942 C C . VAL A 1 111 ? -9.456 -7.653 10.865 1.00 96.19 111 VAL A C 1
ATOM 944 O O . VAL A 1 111 ? -10.186 -7.400 11.818 1.00 96.19 111 VAL A O 1
ATOM 947 N N . PHE A 1 112 ? -8.837 -6.686 10.187 1.00 94.62 112 PHE A N 1
ATOM 948 C CA . PHE A 1 112 ? -8.855 -5.284 10.617 1.00 94.62 112 PHE A CA 1
ATOM 949 C C . PHE A 1 112 ? -10.246 -4.628 10.543 1.00 94.62 112 PHE A C 1
ATOM 951 O O . PHE A 1 112 ? -10.472 -3.630 11.224 1.00 94.62 112 PHE A O 1
ATOM 958 N N . MET A 1 113 ? -11.183 -5.172 9.755 1.00 93.00 113 MET A N 1
ATOM 959 C CA . MET A 1 113 ? -12.555 -4.651 9.659 1.00 93.00 113 MET A CA 1
ATOM 960 C C . MET A 1 113 ? -13.553 -5.300 10.627 1.00 93.00 113 MET A C 1
ATOM 962 O O . MET A 1 113 ? -14.588 -4.696 10.902 1.00 93.00 113 MET A O 1
ATOM 966 N N . SER A 1 114 ? -13.304 -6.525 11.101 1.00 92.69 114 SER A N 1
ATOM 967 C CA . SER A 1 114 ? -14.326 -7.311 11.819 1.00 92.69 114 SER A CA 1
ATOM 968 C C . SER A 1 114 ? -13.883 -7.891 13.158 1.00 92.69 114 SER A C 1
ATOM 970 O O . SER A 1 114 ? -14.736 -8.218 13.989 1.00 92.69 114 SER A O 1
ATOM 972 N N . GLU A 1 115 ? -12.577 -8.010 13.395 1.00 95.00 115 GLU A N 1
ATOM 973 C CA . GLU A 1 115 ? -12.062 -8.580 14.629 1.00 95.00 115 GLU A CA 1
ATOM 974 C C . GLU A 1 115 ? -12.384 -7.659 15.808 1.00 95.00 115 GLU A C 1
ATOM 976 O O . GLU A 1 115 ? -12.159 -6.452 15.759 1.00 95.00 115 GLU A O 1
ATOM 981 N N . LYS A 1 116 ? -12.922 -8.233 16.886 1.00 94.12 116 LYS A N 1
ATOM 982 C CA . LYS A 1 116 ? -13.188 -7.505 18.129 1.00 94.12 116 LYS A CA 1
ATOM 983 C C . LYS A 1 116 ? -12.102 -7.835 19.151 1.00 94.12 116 LYS A C 1
ATOM 985 O O . LYS A 1 116 ? -11.675 -8.988 19.229 1.00 94.12 116 LYS A O 1
ATOM 990 N N . PRO A 1 117 ? -11.670 -6.867 19.972 1.00 95.06 117 PRO A N 1
ATOM 991 C CA . PRO A 1 117 ? -10.689 -7.135 21.011 1.00 95.06 117 PRO A CA 1
ATOM 992 C C . PRO A 1 117 ? -11.240 -8.151 22.014 1.00 95.06 117 PRO A C 1
ATOM 994 O O . PRO A 1 117 ? -12.299 -7.931 22.601 1.00 95.06 117 PRO A O 1
ATOM 997 N N . THR A 1 118 ? -10.505 -9.242 22.230 1.00 95.31 118 THR A N 1
ATOM 998 C CA . THR A 1 118 ? -10.775 -10.204 23.317 1.00 95.31 118 THR A CA 1
ATOM 999 C C . THR A 1 118 ? -9.884 -9.951 24.532 1.00 95.31 118 THR A C 1
ATOM 1001 O O . THR A 1 118 ? -10.052 -10.575 25.575 1.00 95.31 118 THR A O 1
ATOM 1004 N N . VAL A 1 119 ? -8.909 -9.054 24.386 1.00 93.81 119 VAL A N 1
ATOM 1005 C CA . VAL A 1 119 ? -7.951 -8.655 25.419 1.00 93.81 119 VAL A CA 1
ATOM 1006 C C . VAL A 1 119 ? -8.571 -7.652 26.399 1.00 93.81 119 VAL A C 1
ATOM 1008 O O . VAL A 1 119 ? -9.471 -6.886 26.042 1.00 93.81 119 VAL A O 1
ATOM 1011 N N . ALA A 1 120 ? -8.082 -7.644 27.642 1.00 94.75 120 ALA A N 1
ATOM 1012 C CA . ALA A 1 120 ? -8.551 -6.729 28.682 1.00 94.75 120 ALA A CA 1
ATOM 1013 C C . ALA A 1 120 ? -8.283 -5.258 28.314 1.00 94.75 120 ALA A C 1
ATOM 1015 O O . ALA A 1 120 ? -7.247 -4.927 27.738 1.00 94.75 120 ALA A O 1
ATOM 1016 N N . ARG A 1 121 ? -9.215 -4.363 28.673 1.00 94.94 121 ARG A N 1
ATOM 1017 C CA . ARG A 1 121 ? -9.096 -2.909 28.460 1.00 94.94 121 ARG A CA 1
ATOM 1018 C C . ARG A 1 121 ? -8.274 -2.247 29.568 1.00 94.94 121 ARG A C 1
ATOM 1020 O O . ARG A 1 121 ? -8.794 -1.449 30.341 1.00 94.94 121 ARG A O 1
ATOM 1027 N N . ASP A 1 122 ? -7.004 -2.622 29.645 1.00 96.00 122 ASP A N 1
ATOM 1028 C CA . ASP A 1 122 ? -6.019 -2.077 30.579 1.00 96.00 122 ASP A CA 1
ATOM 1029 C C . ASP A 1 122 ? -4.982 -1.185 29.865 1.00 96.00 122 ASP A C 1
ATOM 1031 O O . ASP A 1 122 ? -5.120 -0.846 28.687 1.00 96.00 122 ASP A O 1
ATOM 1035 N N . PHE A 1 123 ? -3.919 -0.793 30.571 1.00 96.62 123 PHE A N 1
ATOM 1036 C CA . PHE A 1 123 ? -2.853 0.051 30.021 1.00 96.62 123 PHE A CA 1
ATOM 1037 C C . PHE A 1 123 ? -2.077 -0.594 28.853 1.00 96.62 123 PHE A C 1
ATOM 1039 O O . PHE A 1 123 ? -1.440 0.122 28.082 1.00 96.62 123 PHE A O 1
ATOM 1046 N N . ASN A 1 124 ? -2.142 -1.920 28.683 1.00 97.00 124 ASN A N 1
ATOM 1047 C CA . ASN A 1 124 ? -1.528 -2.648 27.568 1.00 97.00 124 ASN A CA 1
ATOM 1048 C C . ASN A 1 124 ? -2.513 -2.942 26.429 1.00 97.00 124 ASN A C 1
ATOM 1050 O O . ASN A 1 124 ? -2.111 -3.544 25.430 1.00 97.00 124 ASN A O 1
ATOM 1054 N N . PHE A 1 125 ? -3.777 -2.523 26.547 1.00 96.62 125 PHE A N 1
ATOM 1055 C CA . PHE A 1 125 ? -4.848 -2.851 25.607 1.00 96.62 125 PHE A CA 1
ATOM 1056 C C . PHE A 1 125 ? -4.445 -2.668 24.140 1.00 96.62 125 PHE A C 1
ATOM 1058 O O . PHE A 1 125 ? -4.602 -3.588 23.344 1.00 96.62 125 PHE A O 1
ATOM 1065 N N . VAL A 1 126 ? -3.875 -1.511 23.785 1.00 93.94 126 VAL A N 1
ATOM 1066 C CA . VAL A 1 126 ? -3.496 -1.193 22.397 1.00 93.94 126 VAL A CA 1
ATOM 1067 C C . VAL A 1 126 ? -2.453 -2.175 21.865 1.00 93.94 126 VAL A C 1
ATOM 1069 O O . VAL A 1 126 ? -2.618 -2.710 20.772 1.00 93.94 126 VAL A O 1
ATOM 1072 N N . ARG A 1 127 ? -1.409 -2.461 22.653 1.00 95.88 127 ARG A N 1
ATOM 1073 C CA . ARG A 1 127 ? -0.343 -3.401 22.279 1.00 95.88 127 ARG A CA 1
ATOM 1074 C C . ARG A 1 127 ? -0.894 -4.815 22.108 1.00 95.88 127 ARG A C 1
ATOM 1076 O O . ARG A 1 127 ? -0.599 -5.478 21.119 1.00 95.88 127 ARG A O 1
ATOM 1083 N N . ASN A 1 128 ? -1.708 -5.262 23.059 1.00 96.81 128 ASN A N 1
ATOM 1084 C CA . ASN A 1 128 ? -2.265 -6.611 23.058 1.00 96.81 128 ASN A CA 1
ATOM 1085 C C . ASN A 1 128 ? -3.276 -6.799 21.920 1.00 96.81 128 ASN A C 1
ATOM 1087 O O . ASN A 1 128 ? -3.293 -7.841 21.268 1.00 96.81 128 ASN A O 1
ATOM 1091 N N . TYR A 1 129 ? -4.088 -5.779 21.639 1.00 95.44 129 TYR A N 1
ATOM 1092 C CA . TYR A 1 129 ? -5.036 -5.818 20.533 1.00 95.44 129 TYR A CA 1
ATOM 1093 C C . TYR A 1 129 ? -4.324 -5.772 19.175 1.00 95.44 129 TYR A C 1
ATOM 1095 O O . TYR A 1 129 ? -4.690 -6.513 18.266 1.00 95.44 129 TYR A O 1
ATOM 1103 N N . GLN A 1 130 ? -3.256 -4.980 19.048 1.00 94.19 130 GLN A N 1
ATOM 1104 C CA . GLN A 1 130 ? -2.392 -4.997 17.868 1.00 94.19 130 GLN A CA 1
ATOM 1105 C C . GLN A 1 130 ? -1.804 -6.395 17.621 1.00 94.19 130 GLN A C 1
ATOM 1107 O O . GLN A 1 130 ? -1.868 -6.889 16.497 1.00 94.19 130 GLN A O 1
ATOM 1112 N N . ASP A 1 131 ? -1.260 -7.047 18.649 1.00 95.69 131 ASP A N 1
ATOM 1113 C CA . ASP A 1 131 ? -0.722 -8.408 18.535 1.00 95.69 131 ASP A CA 1
ATOM 1114 C C . ASP A 1 131 ? -1.816 -9.422 18.147 1.00 95.69 131 ASP A C 1
ATOM 1116 O O . ASP A 1 131 ? -1.616 -10.225 17.236 1.00 95.69 131 ASP A O 1
ATOM 1120 N N . GLN A 1 132 ? -3.015 -9.328 18.740 1.00 95.69 132 GLN A N 1
ATOM 1121 C CA . GLN A 1 132 ? -4.178 -10.140 18.351 1.00 95.69 132 GLN A CA 1
ATOM 1122 C C . GLN A 1 132 ? -4.497 -9.993 16.852 1.00 95.69 132 GLN A C 1
ATOM 1124 O O . GLN A 1 132 ? -4.640 -11.000 16.153 1.00 95.69 132 GLN A O 1
ATOM 1129 N N . LEU A 1 133 ? -4.581 -8.756 16.348 1.00 95.19 133 LEU A N 1
ATOM 1130 C CA . LEU A 1 133 ? -4.858 -8.478 14.936 1.00 95.19 133 LEU A CA 1
ATOM 1131 C C . LEU A 1 133 ? -3.756 -9.044 14.032 1.00 95.19 133 LEU A C 1
ATOM 1133 O O . LEU A 1 133 ? -4.044 -9.783 13.090 1.00 95.19 133 LEU A O 1
ATOM 1137 N N . LEU A 1 134 ? -2.488 -8.749 14.326 1.00 93.88 134 LEU A N 1
ATOM 1138 C CA . LEU A 1 134 ? -1.359 -9.162 13.488 1.00 93.88 134 LEU A CA 1
ATOM 1139 C C . LEU A 1 134 ? -1.190 -10.684 13.443 1.00 93.88 134 LEU A C 1
ATOM 1141 O O . LEU A 1 134 ? -0.949 -11.237 12.369 1.00 93.88 134 LEU A O 1
ATOM 1145 N N . ARG A 1 135 ? -1.396 -11.383 14.566 1.00 94.19 135 ARG A N 1
ATOM 1146 C CA . ARG A 1 135 ? -1.386 -12.854 14.595 1.00 94.19 135 ARG A CA 1
ATOM 1147 C C . ARG A 1 135 ? -2.465 -13.446 13.699 1.00 94.19 135 ARG A C 1
ATOM 1149 O O . ARG A 1 135 ? -2.188 -14.390 12.966 1.00 94.19 135 ARG A O 1
ATOM 1156 N N . LYS A 1 136 ? -3.67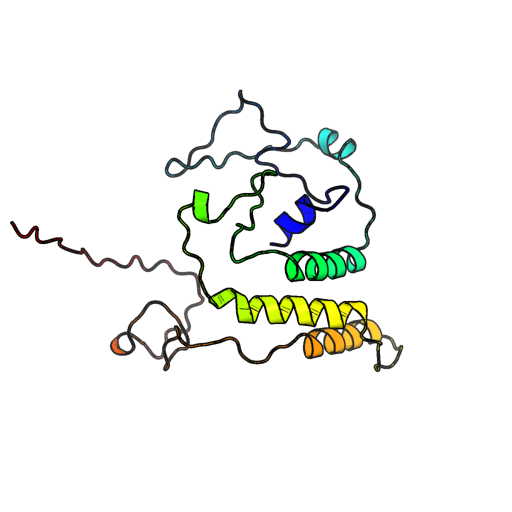3 -12.877 13.714 1.00 94.75 136 LYS A N 1
ATOM 1157 C CA . LYS A 1 136 ? -4.772 -13.329 12.850 1.00 94.75 136 LYS A CA 1
ATOM 1158 C C . LYS A 1 136 ? -4.557 -12.999 11.375 1.00 94.75 136 LYS A C 1
ATOM 1160 O O . LYS A 1 136 ? -5.113 -13.683 10.522 1.00 94.75 136 LYS A O 1
ATOM 1165 N N . CYS A 1 137 ? -3.731 -12.003 11.057 1.00 93.38 137 CYS A N 1
ATOM 1166 C CA . CYS A 1 137 ? -3.358 -11.690 9.676 1.00 93.38 137 CYS A CA 1
ATOM 1167 C C . CYS A 1 137 ? -2.413 -12.735 9.054 1.00 93.38 137 CYS A C 1
ATOM 1169 O O . CYS A 1 137 ? -2.342 -12.839 7.827 1.00 93.38 137 CYS A O 1
ATOM 1171 N N . HIS A 1 138 ? -1.703 -13.516 9.872 1.00 90.12 138 HIS A N 1
ATOM 1172 C CA . HIS A 1 138 ? -0.699 -14.475 9.420 1.00 90.12 138 HIS A CA 1
ATOM 1173 C C . HIS A 1 138 ? -1.313 -15.598 8.558 1.00 90.12 138 HIS A C 1
ATOM 1175 O O . HIS A 1 138 ? -2.307 -16.213 8.931 1.00 90.12 138 HIS A O 1
ATOM 1181 N N . GLN A 1 139 ? -0.704 -15.879 7.400 1.00 87.31 139 GLN A N 1
ATOM 1182 C CA . GLN A 1 139 ? -1.130 -16.918 6.442 1.00 87.31 139 GLN A CA 1
ATOM 1183 C C . GLN A 1 139 ? -0.183 -18.137 6.419 1.00 87.31 139 GLN A C 1
ATOM 1185 O O . GLN A 1 139 ? -0.178 -18.907 5.461 1.00 87.31 139 GLN A O 1
ATOM 1190 N N . GLY A 1 140 ? 0.623 -18.313 7.472 1.00 86.81 140 GLY A N 1
ATOM 1191 C CA . GLY A 1 140 ? 1.687 -19.315 7.528 1.00 86.81 140 GLY A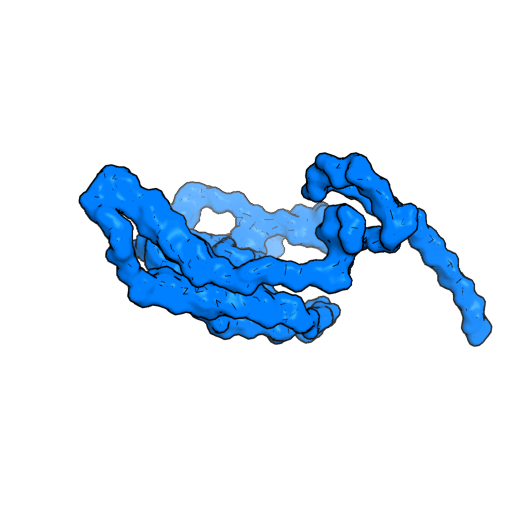 CA 1
ATOM 1192 C C . GLY A 1 140 ? 2.941 -18.897 6.755 1.00 86.81 140 GLY A C 1
ATOM 1193 O O . GLY A 1 140 ? 3.097 -17.740 6.360 1.00 86.81 140 GLY A O 1
ATOM 1194 N N . SER A 1 141 ? 3.849 -19.852 6.553 1.00 86.12 141 SER A N 1
ATOM 1195 C CA . SER A 1 141 ? 5.127 -19.609 5.883 1.00 86.12 141 SER A CA 1
ATOM 1196 C C . SER A 1 141 ? 4.938 -19.265 4.407 1.00 86.12 141 SER A C 1
ATOM 1198 O O . SER A 1 141 ? 4.178 -19.919 3.691 1.00 86.12 141 SER A O 1
ATOM 1200 N N . ALA A 1 142 ? 5.670 -18.252 3.941 1.00 85.75 142 ALA A N 1
ATOM 1201 C CA . ALA A 1 142 ? 5.721 -17.922 2.524 1.00 85.75 142 ALA A CA 1
ATOM 1202 C C . ALA A 1 142 ? 6.315 -19.093 1.710 1.00 85.75 142 ALA A C 1
ATOM 1204 O O . ALA A 1 142 ? 7.186 -19.802 2.222 1.00 85.75 142 ALA A O 1
ATOM 1205 N N . PRO A 1 143 ? 5.892 -19.285 0.445 1.00 86.69 143 PRO A N 1
ATOM 1206 C CA . PRO A 1 143 ? 6.474 -20.300 -0.427 1.00 86.69 143 PRO A CA 1
ATOM 1207 C C . PRO A 1 143 ? 7.987 -20.115 -0.579 1.00 86.69 143 PRO A C 1
ATOM 1209 O O . PRO A 1 143 ? 8.464 -19.003 -0.826 1.00 86.69 143 PRO A O 1
ATOM 1212 N N . SER A 1 144 ? 8.732 -21.210 -0.457 1.00 87.00 144 SER A N 1
ATOM 1213 C CA . SER A 1 144 ? 10.198 -21.227 -0.470 1.00 87.00 144 SER A CA 1
ATOM 1214 C C . SER A 1 144 ? 10.788 -21.926 -1.699 1.00 87.00 144 SER A C 1
ATOM 1216 O O . SER A 1 144 ? 11.989 -22.152 -1.744 1.00 87.00 144 SER A O 1
ATOM 1218 N N . ASP A 1 145 ? 9.994 -22.207 -2.739 1.00 86.75 145 ASP A N 1
ATOM 1219 C CA . ASP A 1 145 ? 10.393 -23.047 -3.889 1.00 86.75 145 ASP A CA 1
ATOM 1220 C C . ASP A 1 145 ? 11.643 -22.558 -4.639 1.00 86.75 145 ASP A C 1
ATOM 1222 O O . ASP A 1 145 ? 12.344 -23.331 -5.284 1.00 86.75 145 ASP A O 1
ATOM 1226 N N . ARG A 1 146 ? 11.913 -21.248 -4.594 1.00 87.75 146 ARG A N 1
ATOM 1227 C CA . ARG A 1 146 ? 13.076 -20.625 -5.253 1.00 87.75 146 ARG A CA 1
ATOM 1228 C C . ARG A 1 146 ? 14.298 -20.510 -4.347 1.00 87.75 146 ARG A C 1
ATOM 1230 O O . ARG A 1 146 ? 15.346 -20.058 -4.806 1.00 87.75 146 ARG A O 1
ATOM 1237 N N . GLN A 1 147 ? 14.138 -20.806 -3.065 1.00 89.62 147 GLN A N 1
ATOM 1238 C CA . GLN A 1 147 ? 15.178 -20.661 -2.063 1.00 89.62 147 GLN A CA 1
ATOM 1239 C C . GLN A 1 147 ? 16.057 -21.912 -2.041 1.00 89.62 147 GLN A C 1
ATOM 1241 O O . GLN A 1 147 ? 15.577 -23.036 -2.168 1.00 89.62 147 GLN A O 1
ATOM 1246 N N . CYS A 1 148 ? 17.355 -21.714 -1.845 1.00 89.38 148 CYS A N 1
ATOM 1247 C CA . CYS A 1 148 ? 18.296 -22.790 -1.584 1.00 89.38 148 CYS A CA 1
ATOM 1248 C C . CYS A 1 148 ? 17.890 -23.554 -0.319 1.00 89.38 148 CYS A C 1
ATOM 1250 O O . CYS A 1 148 ? 17.590 -22.945 0.707 1.00 89.38 148 CYS A O 1
ATOM 1252 N N . HIS A 1 149 ? 17.928 -24.885 -0.372 1.00 87.06 149 HIS A N 1
ATOM 1253 C CA . HIS A 1 149 ? 17.519 -25.728 0.752 1.00 87.06 149 HIS A CA 1
ATOM 1254 C C . HIS A 1 149 ? 18.464 -25.634 1.963 1.00 87.06 149 HIS A C 1
ATOM 1256 O O . HIS A 1 149 ? 18.050 -25.932 3.075 1.00 87.06 149 HIS A O 1
ATOM 1262 N N . ASN A 1 150 ? 19.715 -25.202 1.758 1.00 86.94 150 ASN A N 1
ATOM 1263 C CA . ASN A 1 150 ? 20.699 -25.055 2.832 1.00 86.94 150 ASN A CA 1
ATOM 1264 C C . ASN A 1 150 ? 20.601 -23.700 3.553 1.00 86.94 150 ASN A C 1
ATOM 1266 O O . ASN A 1 150 ? 20.591 -23.648 4.775 1.00 86.94 150 ASN A O 1
ATOM 1270 N N . CYS A 1 151 ? 20.550 -22.591 2.803 1.00 88.88 151 CYS A N 1
ATOM 1271 C CA . CYS A 1 151 ? 20.648 -21.238 3.376 1.00 88.88 151 CYS A CA 1
ATOM 1272 C C . CYS A 1 151 ? 19.382 -20.383 3.211 1.00 88.88 151 CYS A C 1
ATOM 1274 O O . CYS A 1 151 ? 19.369 -19.221 3.611 1.00 88.88 151 CYS A O 1
ATOM 1276 N N . HIS A 1 152 ? 18.335 -20.916 2.576 1.00 87.12 152 HIS A N 1
ATOM 1277 C CA . HIS A 1 152 ? 17.052 -20.247 2.338 1.00 87.12 152 HIS A CA 1
ATOM 1278 C C . HIS A 1 152 ? 17.117 -18.934 1.521 1.00 87.12 152 HIS A C 1
ATOM 1280 O O . HIS A 1 152 ? 16.157 -18.162 1.489 1.00 87.12 152 HIS A O 1
ATOM 1286 N N . ARG A 1 153 ? 18.214 -18.688 0.785 1.00 88.38 153 ARG A N 1
ATOM 1287 C CA . ARG A 1 153 ? 18.364 -17.555 -0.153 1.00 88.38 153 ARG A CA 1
ATOM 1288 C C . ARG A 1 153 ? 18.207 -17.958 -1.616 1.00 88.38 153 ARG A C 1
ATOM 1290 O O . ARG A 1 153 ? 18.403 -19.112 -1.975 1.00 88.38 153 ARG A O 1
ATOM 1297 N N . ILE A 1 154 ? 17.881 -16.988 -2.467 1.00 89.12 154 ILE A N 1
ATOM 1298 C CA . ILE A 1 154 ? 17.762 -17.155 -3.926 1.00 89.12 154 ILE A CA 1
ATOM 1299 C C . ILE A 1 154 ? 19.079 -16.800 -4.646 1.00 89.12 154 ILE A C 1
ATOM 1301 O O . ILE A 1 154 ? 19.968 -16.195 -4.051 1.00 89.12 154 ILE A O 1
ATOM 1305 N N . GLY A 1 155 ? 19.189 -17.120 -5.940 1.00 89.31 155 GLY A N 1
ATOM 1306 C CA . GLY A 1 155 ? 20.226 -16.559 -6.827 1.00 89.31 155 GLY A CA 1
ATOM 1307 C C . GLY A 1 155 ? 21.539 -17.342 -6.933 1.00 89.31 155 GLY A C 1
ATOM 1308 O O . GLY A 1 155 ? 22.486 -16.840 -7.529 1.00 89.31 155 GLY A O 1
ATOM 1309 N N . HIS A 1 156 ? 21.600 -18.559 -6.394 1.00 86.88 156 HIS A N 1
ATOM 1310 C CA . HIS A 1 156 ? 22.763 -19.444 -6.488 1.00 86.88 156 HIS A CA 1
ATOM 1311 C C . HIS A 1 156 ? 22.328 -20.910 -6.609 1.00 86.88 156 HIS A C 1
ATOM 1313 O O . HIS A 1 156 ? 21.200 -21.263 -6.260 1.00 86.88 156 HIS A O 1
ATOM 1319 N N . PHE A 1 157 ? 23.233 -21.754 -7.104 1.00 85.75 157 PHE A N 1
ATOM 1320 C CA . PHE A 1 157 ? 23.081 -23.208 -7.056 1.00 85.75 157 PHE A CA 1
ATOM 1321 C C . PHE A 1 157 ? 23.539 -23.752 -5.703 1.00 85.75 157 PHE A C 1
ATOM 1323 O O . PHE A 1 157 ? 24.351 -23.122 -5.024 1.00 85.75 157 PHE A O 1
ATOM 1330 N N . PHE A 1 158 ? 23.036 -24.925 -5.321 1.00 79.25 158 PHE A N 1
ATOM 1331 C CA . PHE A 1 158 ? 23.304 -25.536 -4.018 1.00 79.25 158 PHE A CA 1
ATOM 1332 C C . PHE A 1 158 ? 24.804 -25.718 -3.743 1.00 79.25 158 PHE A C 1
ATOM 1334 O O . PHE A 1 158 ? 25.258 -25.457 -2.637 1.00 79.25 158 PHE A O 1
ATOM 1341 N N . GLU A 1 159 ? 25.593 -26.075 -4.756 1.00 80.75 159 GLU A N 1
ATOM 1342 C CA . GLU A 1 159 ? 27.043 -26.278 -4.650 1.00 80.75 159 GLU A CA 1
ATOM 1343 C C . GLU A 1 159 ? 27.801 -24.994 -4.287 1.00 80.75 159 GLU A C 1
ATOM 1345 O O . GLU A 1 159 ? 28.914 -25.046 -3.775 1.00 80.75 159 GLU A O 1
ATOM 1350 N N . SER A 1 160 ? 27.202 -23.832 -4.556 1.00 81.75 160 SER A N 1
ATOM 1351 C CA . SER A 1 160 ? 27.754 -22.519 -4.206 1.00 81.75 160 SER A CA 1
ATOM 1352 C C . SER A 1 160 ? 27.268 -22.017 -2.842 1.00 81.75 160 SER A C 1
ATOM 1354 O O . SER A 1 160 ? 27.580 -20.888 -2.466 1.00 81.75 160 SER A O 1
ATOM 1356 N N . ALA A 1 161 ? 26.475 -22.809 -2.111 1.00 75.12 161 ALA A N 1
ATOM 1357 C CA . ALA A 1 161 ? 25.945 -22.418 -0.815 1.00 75.12 161 ALA A CA 1
ATOM 1358 C C . ALA A 1 161 ? 27.031 -22.545 0.261 1.00 75.12 161 ALA A C 1
ATOM 1360 O O . ALA A 1 161 ? 27.329 -23.636 0.743 1.00 75.12 161 ALA A O 1
ATOM 1361 N N . THR A 1 162 ? 27.603 -21.421 0.683 1.00 73.06 162 THR A N 1
ATOM 1362 C CA . THR A 1 162 ? 28.468 -21.381 1.865 1.00 73.06 162 THR A CA 1
ATOM 1363 C C . THR A 1 162 ? 27.609 -21.331 3.128 1.00 73.06 162 THR A C 1
ATOM 1365 O O . THR A 1 162 ? 26.681 -20.524 3.214 1.00 73.06 162 THR A O 1
ATOM 1368 N N . SER A 1 163 ? 27.918 -22.175 4.115 1.00 59.06 163 SER A N 1
ATOM 1369 C CA . SER A 1 163 ? 27.254 -22.206 5.431 1.00 59.06 163 SER A CA 1
ATOM 1370 C C . SER A 1 163 ? 27.331 -20.871 6.185 1.00 59.06 163 SER A C 1
ATOM 1372 O O . SER A 1 163 ? 26.450 -20.573 6.984 1.00 59.06 163 SER A O 1
ATOM 1374 N N . ASP A 1 164 ? 28.334 -20.045 5.870 1.00 53.28 164 ASP A N 1
ATOM 1375 C CA . ASP A 1 164 ? 28.682 -18.810 6.590 1.00 53.28 164 ASP A CA 1
ATOM 1376 C C . ASP A 1 164 ? 28.212 -17.536 5.899 1.00 53.28 164 ASP A C 1
ATOM 1378 O O . ASP A 1 164 ? 28.758 -16.450 6.087 1.00 53.28 164 ASP A O 1
ATOM 1382 N N . ASP A 1 165 ? 27.183 -17.632 5.076 1.00 51.50 165 ASP A N 1
ATOM 1383 C CA . ASP A 1 165 ? 26.667 -16.463 4.394 1.00 51.50 165 ASP A CA 1
ATOM 1384 C C . ASP A 1 165 ? 25.691 -15.741 5.361 1.00 51.50 165 ASP A C 1
ATOM 1386 O O . ASP A 1 165 ? 24.505 -15.569 5.137 1.00 51.50 165 ASP A O 1
ATOM 1390 N N . SER A 1 166 ? 26.180 -15.341 6.532 1.00 45.31 166 SER A N 1
ATOM 1391 C CA . SER A 1 166 ? 25.485 -14.499 7.521 1.00 45.31 166 SER A CA 1
ATOM 1392 C C . SER A 1 166 ? 25.564 -13.008 7.160 1.00 45.31 166 SER A C 1
ATOM 1394 O O . SER A 1 166 ? 25.230 -12.136 7.961 1.00 45.31 166 SER A O 1
ATOM 1396 N N . THR A 1 167 ? 25.975 -12.695 5.926 1.00 44.34 167 THR A N 1
ATOM 1397 C CA . THR A 1 167 ? 26.079 -11.320 5.436 1.00 44.34 167 THR A CA 1
ATOM 1398 C C . THR A 1 167 ? 24.675 -10.786 5.110 1.00 44.34 167 THR A C 1
ATOM 1400 O O . THR A 1 167 ? 23.925 -11.467 4.398 1.00 44.34 167 THR A O 1
ATOM 1403 N N . PRO A 1 168 ? 24.280 -9.597 5.616 1.00 37.53 168 PRO A N 1
ATOM 1404 C CA . PRO A 1 168 ? 22.951 -9.044 5.384 1.00 37.53 168 PRO A CA 1
ATOM 1405 C C . PRO A 1 168 ? 22.702 -8.851 3.888 1.00 37.53 168 PRO A C 1
ATOM 1407 O O . PRO A 1 168 ? 23.619 -8.541 3.128 1.00 37.53 168 PRO A O 1
ATOM 1410 N N . ALA A 1 169 ? 21.447 -9.013 3.471 1.00 41.91 169 ALA A N 1
ATOM 1411 C CA . ALA A 1 169 ? 20.997 -8.764 2.107 1.00 41.91 169 ALA A CA 1
ATOM 1412 C C . ALA A 1 169 ? 21.270 -7.300 1.700 1.00 41.91 169 ALA A C 1
ATOM 1414 O O . ALA A 1 169 ? 20.451 -6.422 1.949 1.00 41.91 169 ALA A O 1
ATOM 1415 N N . GLY A 1 170 ? 22.440 -7.029 1.119 1.00 39.25 170 GLY A N 1
ATOM 1416 C CA . GLY A 1 170 ? 22.828 -5.671 0.729 1.00 39.25 170 GLY A CA 1
ATOM 1417 C C . GLY A 1 170 ? 24.239 -5.510 0.159 1.00 39.25 170 GLY A C 1
ATOM 1418 O O . GLY A 1 170 ? 24.757 -4.401 0.177 1.00 39.25 170 GLY A O 1
ATOM 1419 N N . GLY A 1 171 ? 24.880 -6.581 -0.320 1.00 30.41 171 GLY A N 1
ATOM 1420 C CA . GLY A 1 171 ? 26.200 -6.504 -0.949 1.00 30.41 171 GLY A CA 1
ATOM 1421 C C . GLY A 1 171 ? 26.145 -6.942 -2.406 1.00 30.41 171 GLY A C 1
ATOM 1422 O O . GLY A 1 171 ? 25.949 -8.125 -2.679 1.00 30.41 171 GLY A O 1
ATOM 1423 N N . ASP A 1 172 ? 26.332 -5.998 -3.327 1.00 41.34 172 ASP A N 1
ATOM 1424 C CA . ASP A 1 172 ? 26.500 -6.253 -4.756 1.00 41.34 172 ASP A CA 1
ATOM 1425 C C . ASP A 1 172 ? 27.650 -7.242 -5.000 1.00 41.34 172 ASP A C 1
ATOM 1427 O O . ASP A 1 172 ? 28.828 -6.886 -4.972 1.00 41.34 172 ASP A O 1
ATOM 1431 N N . ARG A 1 173 ? 27.321 -8.501 -5.300 1.00 40.09 173 ARG A N 1
ATOM 1432 C CA . ARG A 1 173 ? 28.204 -9.356 -6.097 1.00 40.09 173 ARG A CA 1
ATOM 1433 C C . ARG A 1 173 ? 27.669 -9.370 -7.516 1.00 40.09 173 ARG A C 1
ATOM 1435 O O . ARG A 1 173 ? 26.765 -10.130 -7.852 1.00 40.09 173 ARG A O 1
ATOM 1442 N N . LEU A 1 174 ? 28.256 -8.504 -8.340 1.00 36.97 174 LEU A N 1
ATOM 1443 C CA . LEU A 1 174 ? 28.208 -8.584 -9.795 1.00 36.97 174 LEU A CA 1
ATOM 1444 C C . LEU A 1 174 ? 28.466 -10.037 -10.212 1.00 36.97 174 LEU A C 1
ATOM 1446 O O . LEU A 1 174 ? 29.573 -10.553 -10.048 1.00 36.97 174 LEU A O 1
ATOM 1450 N N . ILE A 1 175 ? 27.443 -10.703 -10.749 1.00 41.56 175 ILE A N 1
ATOM 1451 C CA . ILE A 1 175 ? 27.600 -12.005 -11.394 1.00 41.56 175 ILE A CA 1
ATOM 1452 C C . ILE A 1 175 ? 28.375 -11.761 -12.691 1.00 41.56 175 ILE A C 1
ATOM 1454 O O . ILE A 1 175 ? 27.812 -11.547 -13.763 1.00 41.56 175 ILE A O 1
ATOM 1458 N N . SER A 1 176 ? 29.702 -11.776 -12.587 1.00 37.50 176 SER A N 1
ATOM 1459 C CA . SER A 1 176 ? 30.599 -11.917 -13.724 1.00 37.50 176 SER A CA 1
ATOM 1460 C C . SER A 1 176 ? 30.496 -13.351 -14.242 1.00 37.50 176 SER A C 1
ATOM 1462 O O . SER A 1 176 ? 31.316 -14.205 -13.917 1.00 37.50 176 SER A O 1
ATOM 1464 N N . HIS A 1 177 ? 29.516 -13.613 -15.100 1.00 36.06 177 HIS A N 1
ATOM 1465 C CA . HIS A 1 177 ? 29.626 -14.699 -16.066 1.00 36.06 177 HIS A CA 1
ATOM 1466 C C . HIS A 1 177 ? 29.368 -14.152 -17.464 1.00 36.06 177 HIS A C 1
ATOM 1468 O O . HIS A 1 177 ? 28.231 -13.986 -17.903 1.00 36.06 177 HIS A O 1
ATOM 1474 N N . LYS A 1 178 ? 30.475 -13.884 -18.171 1.00 33.47 178 LYS A N 1
ATOM 1475 C CA . LYS A 1 178 ? 30.513 -13.734 -19.626 1.00 33.47 178 LYS A CA 1
ATOM 1476 C C . LYS A 1 178 ? 29.777 -14.925 -20.250 1.00 33.47 178 LYS A C 1
ATOM 1478 O O . LYS A 1 178 ? 30.314 -16.028 -20.288 1.00 33.47 178 LYS A O 1
ATOM 1483 N N . ARG A 1 179 ? 28.560 -14.711 -20.755 1.00 34.03 179 ARG A N 1
ATOM 1484 C CA . ARG A 1 179 ? 27.966 -15.608 -21.752 1.00 34.03 179 ARG A CA 1
ATOM 1485 C C . ARG A 1 179 ? 28.635 -15.297 -23.082 1.00 34.03 179 ARG A C 1
ATOM 1487 O O . ARG A 1 179 ? 28.272 -14.343 -23.762 1.00 34.03 179 ARG A O 1
ATOM 1494 N N . THR A 1 180 ? 29.639 -16.085 -23.439 1.00 32.56 180 THR A N 1
ATOM 1495 C CA . THR A 1 180 ? 30.120 -16.185 -24.815 1.00 32.56 180 THR A CA 1
ATOM 1496 C C . THR A 1 180 ? 28.994 -16.767 -25.669 1.00 32.56 180 THR A C 1
ATOM 1498 O O . THR A 1 180 ? 28.773 -17.975 -25.697 1.00 32.56 180 THR A O 1
ATOM 1501 N N . PHE A 1 181 ? 28.255 -15.904 -26.367 1.00 33.28 181 PHE A N 1
ATOM 1502 C CA . PHE A 1 181 ? 27.388 -16.328 -27.462 1.00 33.28 181 PHE A CA 1
ATOM 1503 C C . PHE A 1 181 ? 28.277 -16.813 -28.612 1.00 33.28 181 PHE A C 1
ATOM 1505 O O . PHE A 1 181 ? 28.884 -16.019 -29.326 1.00 33.28 181 PHE A O 1
ATOM 1512 N N . HIS A 1 182 ? 28.383 -18.130 -28.774 1.00 32.31 182 HIS A N 1
ATOM 1513 C CA . HIS A 1 182 ? 28.810 -18.711 -30.041 1.00 32.31 182 HIS A CA 1
ATOM 1514 C C . HIS A 1 182 ? 27.653 -18.587 -31.031 1.00 32.31 182 HIS A C 1
ATOM 1516 O O . HIS A 1 182 ? 26.632 -19.260 -30.888 1.00 32.31 182 HIS A O 1
ATOM 1522 N N . SER A 1 183 ? 27.828 -17.723 -32.031 1.00 33.38 183 SER A N 1
ATOM 1523 C CA . SER A 1 183 ? 27.005 -17.719 -33.237 1.00 33.38 183 SER A CA 1
ATOM 1524 C C . SER A 1 183 ? 27.179 -19.062 -33.950 1.00 33.38 183 SER A C 1
ATOM 1526 O O . SER A 1 183 ? 28.294 -19.437 -34.321 1.00 33.38 183 SER A O 1
ATOM 1528 N N . ARG A 1 184 ? 26.091 -19.820 -34.107 1.00 36.38 184 ARG A N 1
ATOM 1529 C CA . ARG A 1 184 ? 26.037 -20.950 -35.037 1.00 36.38 184 ARG A CA 1
ATOM 1530 C C . ARG A 1 184 ? 25.294 -20.485 -36.287 1.00 36.38 184 ARG A C 1
ATOM 1532 O O . ARG A 1 184 ? 24.091 -20.291 -36.206 1.00 36.38 184 ARG A O 1
ATOM 1539 N N . LYS A 1 185 ? 26.102 -20.329 -37.344 1.00 36.59 185 LYS A N 1
ATOM 1540 C CA . LYS A 1 185 ? 25.852 -20.364 -38.798 1.00 36.59 185 LYS A CA 1
ATOM 1541 C C . LYS A 1 185 ? 24.512 -19.853 -39.314 1.00 36.59 185 LYS A C 1
ATOM 1543 O O . LYS A 1 185 ? 23.496 -20.537 -39.086 1.00 36.59 185 LYS A O 1
#

Foldseek 3Di:
DLLLLQCVDVVRNDHQQLPPPDDPPDDFDDDPNDGPDGDPDDPVNVVPRDDDPDDPLRSVLSVLVVLLPDDLQFWDRDSNDPDTHTCVNVVHHRDPLCPQVSLLSVQLNCLSVDPDQPDDPDPCRVVNSVVVSVVSSDPPDRDQVQAAPQPSHHDDDNVPDDNPPPDPPDDDDDPPDPPPDDDDD

InterPro domains:
  IPR002058 PAP/25A-associated [PF03828] (57-93)

Radius of gyration: 22.42 Å; chains: 1; bounding box: 45×54×69 Å

Organism: Caenorhabditis remanei (NCBI:txid31234)